Protein AF-A0A2G5L1Z6-F1 (afdb_monomer)

Foldseek 3Di:
DDDDDDDDPDDPPPPPDPPPPDDWDADPVRDTFDKDKWFQPDDDPPDWDKDFPQAPPDFWKKKKFKTAPPQFKWFFFKKKFQWADWPDQKWKKWKWKFDADPLHTAPHTPDDTDIDIFTDDGTIDIDGPNVPRDIDRGIIMIIITTDDDDDHPTIIMTTWAAQPFSTIWMDGPPDRDTDIDRTGTSMMTITTTD

Mean predicted aligned error: 10.95 Å

Radius of gyration: 20.56 Å; Cα contacts (8 Å, |Δi|>4): 429; chains: 1; bounding box: 43×48×74 Å

Structure (mmCIF, N/CA/C/O backbone):
data_AF-A0A2G5L1Z6-F1
#
_entry.id   AF-A0A2G5L1Z6-F1
#
loop_
_atom_site.group_PDB
_atom_site.id
_atom_site.type_symbol
_atom_site.label_atom_id
_atom_site.label_alt_id
_atom_site.label_comp_id
_atom_site.label_asym_id
_atom_site.label_entity_id
_atom_site.label_seq_id
_atom_site.pdbx_PDB_ins_code
_atom_site.Cartn_x
_atom_site.Cartn_y
_atom_site.Cartn_z
_atom_site.occupancy
_atom_site.B_iso_or_equiv
_atom_site.auth_seq_id
_atom_site.auth_comp_id
_atom_site.auth_asym_id
_atom_site.auth_atom_id
_atom_site.pdbx_PDB_model_num
ATOM 1 N N . MET A 1 1 ? -17.727 -32.199 -61.617 1.00 40.72 1 MET A N 1
ATOM 2 C CA . MET A 1 1 ? -17.256 -32.937 -60.427 1.00 40.72 1 MET A CA 1
ATOM 3 C C . MET A 1 1 ? -17.713 -32.144 -59.207 1.00 40.72 1 MET A C 1
ATOM 5 O O . MET A 1 1 ? -17.414 -30.963 -59.123 1.00 40.72 1 MET A O 1
ATOM 9 N N . LYS A 1 2 ? -18.596 -32.736 -58.396 1.00 38.22 2 LYS A N 1
ATOM 10 C CA . LYS A 1 2 ? -19.240 -32.148 -57.208 1.00 38.22 2 LYS A CA 1
ATOM 11 C C . LYS A 1 2 ? -18.273 -32.151 -56.022 1.00 38.22 2 LYS A C 1
ATOM 13 O O . LYS A 1 2 ? -17.631 -33.177 -55.856 1.00 38.22 2 LYS A O 1
ATOM 18 N N . THR A 1 3 ? -18.283 -31.066 -55.235 1.00 37.62 3 THR A N 1
ATOM 19 C CA . THR A 1 3 ? -18.207 -30.946 -53.747 1.00 37.62 3 THR A CA 1
ATOM 20 C C . THR A 1 3 ? -17.826 -29.487 -53.439 1.00 37.62 3 THR A C 1
ATOM 22 O O . THR A 1 3 ? -16.697 -29.093 -53.694 1.00 37.62 3 THR A O 1
ATOM 25 N N . LEU A 1 4 ? -18.761 -28.564 -53.175 1.00 35.38 4 LEU A N 1
ATOM 26 C CA . LEU A 1 4 ? -19.372 -28.265 -51.867 1.00 35.38 4 LEU A CA 1
ATOM 27 C C . LEU A 1 4 ? -18.365 -28.275 -50.706 1.00 35.38 4 LEU A C 1
ATOM 29 O O . LEU A 1 4 ? -18.127 -29.321 -50.114 1.00 35.38 4 LEU A O 1
ATOM 33 N N . PHE A 1 5 ? -17.865 -27.094 -50.338 1.00 37.72 5 PHE A N 1
ATOM 34 C CA . PHE A 1 5 ? -17.473 -26.799 -48.960 1.00 37.72 5 PHE A CA 1
ATOM 35 C C . PHE A 1 5 ? -18.308 -25.618 -48.463 1.00 37.72 5 PHE A C 1
ATOM 37 O O . PHE A 1 5 ? -18.056 -24.456 -48.768 1.00 37.72 5 PHE A O 1
ATOM 44 N N . ASN A 1 6 ? -19.366 -25.988 -47.744 1.00 35.19 6 ASN A N 1
ATOM 45 C CA . ASN A 1 6 ? -20.114 -25.147 -46.824 1.00 35.19 6 ASN A CA 1
ATOM 46 C C . ASN A 1 6 ? -19.190 -24.782 -45.657 1.00 35.19 6 ASN A C 1
ATOM 48 O O . ASN A 1 6 ? -18.664 -25.684 -45.006 1.00 35.19 6 ASN A O 1
ATOM 52 N N . LEU A 1 7 ? -19.064 -23.500 -45.331 1.00 33.91 7 LEU A N 1
ATOM 53 C CA . LEU A 1 7 ? -18.675 -23.076 -43.988 1.00 33.91 7 LEU A CA 1
ATOM 54 C C . LEU A 1 7 ? -19.768 -22.138 -43.469 1.00 33.91 7 LEU A C 1
ATOM 56 O O . LEU A 1 7 ? -20.086 -21.156 -44.143 1.00 33.91 7 LEU A O 1
ATOM 60 N N . PRO A 1 8 ? -20.406 -22.459 -42.331 1.00 35.94 8 PRO A N 1
ATOM 61 C CA . PRO A 1 8 ? -21.523 -21.681 -41.838 1.00 35.94 8 PRO A CA 1
ATOM 62 C C . PRO A 1 8 ? -21.050 -20.369 -41.212 1.00 35.94 8 PRO A C 1
ATOM 64 O O . PRO A 1 8 ? -20.074 -20.299 -40.466 1.00 35.94 8 PRO A O 1
ATOM 67 N N . LEU A 1 9 ? -21.836 -19.339 -41.506 1.00 40.84 9 LEU A N 1
ATOM 68 C CA . LEU A 1 9 ? -21.959 -18.095 -40.769 1.00 40.84 9 LEU A CA 1
ATOM 69 C C . LEU A 1 9 ? -22.296 -18.433 -39.303 1.00 40.84 9 LEU A C 1
ATOM 71 O O . LEU A 1 9 ? -23.377 -18.962 -39.061 1.00 40.84 9 LEU A O 1
ATOM 75 N N . ASN A 1 10 ? -21.357 -18.222 -38.371 1.00 39.41 10 ASN A N 1
ATOM 76 C CA . ASN A 1 10 ? -21.560 -17.890 -36.946 1.00 39.41 10 ASN A CA 1
ATOM 77 C C . ASN A 1 10 ? -20.292 -18.196 -36.130 1.00 39.41 10 ASN A C 1
ATOM 79 O O . ASN A 1 10 ? -20.093 -19.307 -35.651 1.00 39.41 10 ASN A O 1
ATOM 83 N N . ALA A 1 11 ? -19.475 -17.174 -35.892 1.00 34.97 11 ALA A N 1
ATOM 84 C CA . ALA A 1 11 ? -18.562 -17.139 -34.751 1.00 34.97 11 ALA A CA 1
ATOM 85 C C . ALA A 1 11 ? -18.709 -15.775 -34.069 1.00 34.97 11 ALA A C 1
ATOM 87 O O . ALA A 1 11 ? -17.794 -14.958 -34.019 1.00 34.97 11 ALA A O 1
ATOM 88 N N . LEU A 1 12 ? -19.928 -15.506 -33.594 1.00 33.38 12 LEU A N 1
ATOM 89 C CA . LEU A 1 12 ? -20.190 -14.443 -32.637 1.00 33.38 12 LEU A CA 1
ATOM 90 C C . LEU A 1 12 ? -19.587 -14.913 -31.304 1.00 33.38 12 LEU A C 1
ATOM 92 O O . LEU A 1 12 ? -20.239 -15.622 -30.539 1.00 33.38 12 LEU A O 1
ATOM 96 N N . LEU A 1 13 ? -18.310 -14.608 -31.061 1.00 33.41 13 LEU A N 1
ATOM 97 C CA . LEU A 1 13 ? -17.678 -14.906 -29.779 1.00 33.41 13 LEU A CA 1
ATOM 98 C C . LEU A 1 13 ? -18.234 -13.922 -28.741 1.00 33.41 13 LEU A C 1
ATOM 100 O O . LEU A 1 13 ? -17.751 -12.802 -28.569 1.00 33.41 13 LEU A O 1
ATOM 104 N N . LEU A 1 14 ? -19.316 -14.337 -28.087 1.00 32.25 14 LEU A N 1
ATOM 105 C CA . LEU A 1 14 ? -19.864 -13.689 -26.908 1.00 32.25 14 LEU A CA 1
ATOM 106 C C . LEU A 1 14 ? -18.833 -13.863 -25.784 1.00 32.25 14 LEU A C 1
ATOM 108 O O . LEU A 1 14 ? -18.767 -14.906 -25.139 1.00 32.25 14 LEU A O 1
ATOM 112 N N . CYS A 1 15 ? -17.983 -12.860 -25.578 1.00 30.55 15 CYS A N 1
ATOM 113 C CA . CYS A 1 15 ? -17.068 -12.824 -24.444 1.00 30.55 15 CYS A CA 1
ATOM 114 C C . CYS A 1 15 ? -17.898 -12.507 -23.190 1.00 30.55 15 CYS A C 1
ATOM 116 O O . CYS A 1 15 ? -18.065 -11.352 -22.797 1.00 30.55 15 CYS A O 1
ATOM 118 N N . THR A 1 16 ? -18.529 -13.533 -22.620 1.00 35.81 16 THR A N 1
ATOM 119 C CA . THR A 1 16 ? -19.228 -13.430 -21.340 1.00 35.81 16 THR A CA 1
ATOM 120 C C . THR A 1 16 ? -18.195 -13.134 -20.266 1.00 35.81 16 THR A C 1
ATOM 122 O O . THR A 1 16 ? -17.296 -13.937 -20.024 1.00 35.81 16 THR A O 1
ATOM 125 N N . ALA A 1 17 ? -18.313 -11.963 -19.642 1.00 35.47 17 ALA A N 1
ATOM 126 C CA . ALA A 1 17 ? -17.505 -11.590 -18.496 1.00 35.47 17 ALA A CA 1
ATOM 127 C C . ALA A 1 17 ? -17.637 -12.672 -17.415 1.00 35.47 17 ALA A C 1
ATOM 129 O O . ALA A 1 17 ? -18.726 -12.887 -16.882 1.00 35.47 17 ALA A O 1
ATOM 130 N N . LEU A 1 18 ? -16.531 -13.345 -17.095 1.00 32.03 18 LEU A N 1
ATOM 131 C CA . LEU A 1 18 ? -16.420 -14.155 -15.890 1.00 32.03 18 LEU A CA 1
ATOM 132 C C . LEU A 1 18 ? -16.557 -13.202 -14.700 1.00 32.03 18 LEU A C 1
ATOM 134 O O . LEU A 1 18 ? -15.621 -12.499 -14.325 1.00 32.03 18 LEU A O 1
ATOM 138 N N . THR A 1 19 ? -17.752 -13.126 -14.123 1.00 35.41 19 THR A N 1
ATOM 139 C CA . THR A 1 19 ? -17.911 -12.640 -12.757 1.00 35.41 19 THR A CA 1
ATOM 140 C C . THR A 1 19 ? -17.250 -13.659 -11.846 1.00 35.41 19 THR A C 1
ATOM 142 O O . THR A 1 19 ? -17.827 -14.707 -11.573 1.00 35.41 19 THR A O 1
ATOM 145 N N . THR A 1 20 ? -16.035 -13.358 -11.390 1.00 37.00 20 THR A N 1
ATOM 146 C CA . THR A 1 20 ? -15.405 -14.064 -10.277 1.00 37.00 20 THR A CA 1
ATOM 147 C C . THR A 1 20 ? -16.284 -13.867 -9.045 1.00 37.00 20 THR A C 1
ATOM 149 O O . THR A 1 20 ? -16.243 -12.828 -8.387 1.00 37.00 20 THR A O 1
ATOM 152 N N . THR A 1 21 ? -17.147 -14.837 -8.760 1.00 38.59 21 THR A N 1
ATOM 153 C CA . THR A 1 21 ? -17.753 -14.991 -7.441 1.00 38.59 21 THR A CA 1
ATOM 154 C C . THR A 1 21 ? -16.634 -15.369 -6.483 1.00 38.59 21 THR A C 1
ATOM 156 O O . THR A 1 21 ? -16.064 -16.451 -6.607 1.00 38.59 21 THR A O 1
ATOM 159 N N . ALA A 1 22 ? -16.291 -14.456 -5.572 1.00 45.41 22 ALA A N 1
ATOM 160 C CA . ALA A 1 22 ? -15.398 -14.747 -4.461 1.00 45.41 22 ALA A CA 1
ATOM 161 C C . ALA A 1 22 ? -15.958 -15.948 -3.685 1.00 45.41 22 ALA A C 1
ATOM 163 O O . ALA A 1 22 ? -17.129 -15.945 -3.293 1.00 45.41 22 ALA A O 1
ATOM 164 N N . ALA A 1 23 ? -15.148 -16.993 -3.539 1.00 42.12 23 ALA A N 1
ATOM 165 C CA . ALA A 1 23 ? -15.512 -18.184 -2.791 1.00 42.12 23 ALA A CA 1
ATOM 166 C C . ALA A 1 23 ? -15.571 -17.828 -1.299 1.00 42.12 23 ALA A C 1
ATOM 168 O O . ALA A 1 23 ? -14.621 -17.259 -0.766 1.00 42.12 23 ALA A O 1
ATOM 169 N N . SER A 1 24 ? -16.680 -18.135 -0.625 1.00 45.12 24 SER A N 1
ATOM 170 C CA . SER A 1 24 ? -16.791 -17.978 0.824 1.00 45.12 24 SER A CA 1
ATOM 171 C C . SER A 1 24 ? -16.246 -19.223 1.524 1.00 45.12 24 SER A C 1
ATOM 173 O O . SER A 1 24 ? -16.664 -20.344 1.239 1.00 45.12 24 SER A O 1
ATOM 175 N N . VAL A 1 25 ? -15.305 -19.025 2.448 1.00 50.09 25 VAL A N 1
ATOM 176 C CA . VAL A 1 25 ? -14.809 -20.072 3.353 1.00 50.09 25 VAL A CA 1
ATOM 177 C C . VAL A 1 25 ? -15.551 -19.910 4.687 1.00 50.09 25 VAL A C 1
ATOM 179 O O . VAL A 1 25 ? -15.647 -18.788 5.185 1.00 50.09 25 VAL A O 1
ATOM 182 N N . PRO A 1 26 ? -16.151 -20.963 5.261 1.00 39.41 26 PRO A N 1
ATOM 183 C CA . PRO A 1 26 ? -16.832 -20.860 6.549 1.00 39.41 26 PRO A CA 1
ATOM 184 C C . PRO A 1 26 ? -15.831 -20.810 7.716 1.00 39.41 26 PRO A C 1
ATOM 186 O O . PRO A 1 26 ? -14.831 -21.522 7.706 1.00 39.41 26 PRO A O 1
ATOM 189 N N . ASN A 1 27 ? -16.121 -19.993 8.733 1.00 52.22 27 ASN A N 1
ATOM 190 C CA . ASN A 1 27 ? -15.434 -20.031 10.034 1.00 52.22 27 ASN A CA 1
ATOM 191 C C . ASN A 1 27 ? -16.082 -21.089 10.961 1.00 52.22 27 ASN A C 1
ATOM 193 O O . ASN A 1 27 ? -17.213 -21.509 10.712 1.00 52.22 27 ASN A O 1
ATOM 197 N N . ASP A 1 28 ? -15.433 -21.439 12.077 1.00 49.62 28 ASP A N 1
ATOM 198 C CA . ASP A 1 28 ? -15.849 -22.405 13.118 1.00 49.62 28 ASP A CA 1
ATOM 199 C C . ASP A 1 28 ? -17.262 -22.171 13.699 1.00 49.62 28 ASP A C 1
ATOM 201 O O . ASP A 1 28 ? -17.816 -23.025 14.390 1.00 49.62 28 ASP A O 1
ATOM 205 N N . LYS A 1 29 ? -17.879 -21.018 13.410 1.00 52.47 29 LYS A N 1
ATOM 206 C CA . LYS A 1 29 ? -19.250 -20.651 13.809 1.00 52.47 29 LYS A CA 1
ATOM 207 C C . LYS A 1 29 ? -20.286 -20.730 12.677 1.00 52.47 29 LYS A C 1
ATOM 209 O O . LYS A 1 29 ? -21.427 -20.323 12.875 1.00 52.47 29 LYS A O 1
ATOM 214 N N . GLY A 1 30 ? -19.913 -21.221 11.493 1.00 50.91 30 GLY A N 1
ATOM 215 C CA . GLY A 1 30 ? -20.805 -21.348 10.332 1.00 50.91 30 GLY A CA 1
ATOM 216 C C . GLY A 1 30 ? -21.159 -20.025 9.638 1.00 50.91 30 GLY A C 1
ATOM 217 O O . GLY A 1 30 ? -22.000 -20.011 8.739 1.00 50.91 30 GLY A O 1
ATOM 218 N N . GLU A 1 31 ? -20.530 -18.913 10.026 1.00 60.38 31 GLU A N 1
ATOM 219 C CA . GLU A 1 31 ? -20.719 -17.610 9.387 1.00 60.38 31 GLU A CA 1
ATOM 220 C C . GLU A 1 31 ? -19.863 -17.535 8.114 1.00 60.38 31 GLU A C 1
ATOM 222 O O . GLU A 1 31 ? -18.674 -17.869 8.130 1.00 60.38 31 GLU A O 1
ATOM 227 N N . GLN A 1 32 ? -20.474 -17.158 6.985 1.00 60.75 32 GLN A N 1
ATOM 228 C CA . GLN A 1 32 ? -19.751 -17.066 5.718 1.00 60.75 32 GLN A CA 1
ATOM 229 C C . GLN A 1 32 ? -18.800 -15.873 5.749 1.00 60.75 32 GLN A C 1
ATOM 231 O O . GLN A 1 32 ? -19.247 -14.723 5.802 1.00 60.75 32 GLN A O 1
ATOM 236 N N . ILE A 1 33 ? -17.499 -16.146 5.648 1.00 78.06 33 ILE A N 1
ATOM 237 C CA . ILE A 1 33 ? -16.490 -15.106 5.499 1.00 78.06 33 ILE A CA 1
ATOM 238 C C . ILE A 1 33 ? -16.736 -14.406 4.159 1.00 78.06 33 ILE A C 1
ATOM 240 O O . ILE A 1 33 ? -16.646 -15.008 3.087 1.00 78.06 33 ILE A O 1
ATOM 244 N N . GLN A 1 34 ? -17.103 -13.126 4.224 1.00 88.56 34 GLN A N 1
ATOM 245 C CA . GLN A 1 34 ? -17.343 -12.310 3.039 1.00 88.56 34 GLN A CA 1
ATOM 246 C C . GLN A 1 34 ? -16.045 -11.628 2.621 1.00 88.56 34 GLN A C 1
ATOM 248 O O . GLN A 1 34 ? -15.637 -10.636 3.234 1.00 88.56 34 GLN A O 1
ATOM 253 N N . GLU A 1 35 ? -15.443 -12.099 1.534 1.00 94.62 35 GLU A N 1
ATOM 254 C CA . GLU A 1 35 ? -14.331 -11.400 0.900 1.00 94.62 35 GLU A CA 1
ATOM 255 C C . GLU A 1 35 ? -14.810 -10.059 0.314 1.00 94.62 35 GLU A C 1
ATOM 257 O O . GLU A 1 35 ? -15.814 -9.972 -0.405 1.00 94.62 35 GLU A O 1
ATOM 262 N N . LYS A 1 36 ? -14.103 -8.970 0.630 1.00 95.62 36 LYS A N 1
ATOM 263 C CA . LYS A 1 36 ? -14.370 -7.636 0.087 1.00 95.62 36 LYS A CA 1
ATOM 264 C C . LYS A 1 36 ? -13.094 -6.960 -0.369 1.00 95.62 36 LYS A C 1
ATOM 266 O O . LYS A 1 36 ? -12.083 -6.922 0.321 1.00 95.62 36 LYS A O 1
ATOM 271 N N . THR A 1 37 ? -13.201 -6.302 -1.515 1.00 96.31 37 THR A N 1
ATOM 272 C CA . THR A 1 37 ? -12.178 -5.381 -2.005 1.00 96.31 37 THR A CA 1
ATOM 273 C C . THR A 1 37 ? -12.386 -3.977 -1.435 1.00 96.31 37 THR A C 1
ATOM 275 O O . THR A 1 37 ? -13.509 -3.453 -1.430 1.00 96.31 37 THR A O 1
ATOM 278 N N . PHE A 1 38 ? -11.300 -3.326 -1.041 1.00 95.94 38 PHE A N 1
ATOM 279 C CA . PHE A 1 38 ? -11.214 -1.952 -0.557 1.00 95.94 38 PHE A CA 1
ATOM 280 C C . PHE A 1 38 ? -10.183 -1.175 -1.387 1.00 95.94 38 PHE A C 1
ATOM 282 O O . PHE A 1 38 ? -9.206 -1.748 -1.851 1.00 95.94 38 PHE A O 1
ATOM 289 N N . GLY A 1 39 ? -10.379 0.132 -1.582 1.00 92.88 39 GLY A N 1
ATOM 290 C CA . GLY A 1 39 ? -9.503 0.953 -2.432 1.00 92.88 39 GLY A CA 1
ATOM 291 C C . GLY A 1 39 ? -10.027 1.129 -3.861 1.00 92.88 39 GLY A C 1
ATOM 292 O O . GLY A 1 39 ? -11.240 1.235 -4.081 1.00 92.88 39 GLY A O 1
ATOM 293 N N . THR A 1 40 ? -9.122 1.213 -4.837 1.00 90.00 40 THR A N 1
ATOM 294 C CA . THR A 1 40 ? -9.462 1.526 -6.232 1.00 90.00 40 THR A CA 1
ATOM 295 C C . THR A 1 40 ? -9.821 0.253 -7.001 1.00 90.00 40 THR A C 1
ATOM 297 O O . THR A 1 40 ? -8.956 -0.421 -7.531 1.00 90.00 40 THR A O 1
ATOM 300 N N . LYS A 1 41 ? -11.124 -0.050 -7.098 1.00 83.44 41 LYS A N 1
ATOM 301 C CA . LYS A 1 41 ? -11.637 -1.304 -7.701 1.00 83.44 41 LYS A CA 1
ATOM 302 C C . LYS A 1 41 ? -11.706 -1.342 -9.225 1.00 83.44 41 LYS A C 1
ATOM 304 O O . LYS A 1 41 ? -11.865 -2.398 -9.821 1.00 83.44 41 LYS A O 1
ATOM 309 N N . ARG A 1 42 ? -11.763 -0.171 -9.857 1.00 70.94 42 ARG A N 1
ATOM 310 C CA . ARG A 1 42 ? -11.952 -0.046 -11.308 1.00 70.94 42 ARG A CA 1
ATOM 311 C C . ARG A 1 42 ? -10.645 0.435 -11.906 1.00 70.94 42 ARG A C 1
ATOM 313 O O . ARG A 1 42 ? -10.100 1.386 -11.360 1.00 70.94 42 ARG A O 1
ATOM 320 N N . HIS A 1 43 ? -10.241 -0.104 -13.041 1.00 69.00 43 HIS A N 1
ATOM 321 C CA . HIS A 1 43 ? -9.273 0.514 -13.947 1.00 69.00 43 HIS A CA 1
ATOM 322 C C . HIS A 1 43 ? -10.047 1.056 -15.163 1.00 69.00 43 HIS A C 1
ATOM 324 O O . HIS A 1 43 ? -11.165 0.598 -15.438 1.00 69.00 43 HIS A O 1
ATOM 330 N N . GLY A 1 44 ? -9.570 2.130 -15.790 1.00 61.81 44 GLY A N 1
ATOM 331 C CA . GLY A 1 44 ? -10.218 2.661 -16.997 1.00 61.81 44 GLY A CA 1
ATOM 332 C C . GLY A 1 44 ? -9.906 1.758 -18.190 1.00 61.81 44 GLY A C 1
ATOM 333 O O . GLY A 1 44 ? -8.806 1.250 -18.260 1.00 61.81 44 GLY A O 1
ATOM 334 N N . LYS A 1 45 ? -10.842 1.532 -19.125 1.00 58.75 45 LYS A N 1
ATOM 335 C CA . LYS A 1 45 ? -10.556 0.778 -20.372 1.00 58.75 45 LYS A CA 1
ATOM 336 C C . LYS A 1 45 ? -10.131 1.661 -21.555 1.00 58.75 45 LYS A C 1
ATOM 338 O O . LYS A 1 45 ? -9.830 1.144 -22.619 1.00 58.75 45 LYS A O 1
ATOM 343 N N . LEU A 1 46 ? -10.236 2.983 -21.407 1.00 55.06 46 LEU A N 1
ATOM 344 C CA . LEU A 1 46 ? -10.152 3.940 -22.522 1.00 55.06 46 LEU A CA 1
ATOM 345 C C . LEU A 1 46 ? -9.093 5.026 -22.315 1.00 55.06 46 LEU A C 1
ATOM 347 O O . LEU A 1 46 ? -8.617 5.592 -23.290 1.00 55.06 46 LEU A O 1
ATOM 351 N N . ILE A 1 47 ? -8.753 5.350 -21.065 1.00 60.53 47 ILE A N 1
ATOM 352 C CA . ILE A 1 47 ? -7.750 6.364 -20.740 1.00 60.53 47 ILE A CA 1
ATOM 353 C C . ILE A 1 47 ? -6.931 5.829 -19.572 1.00 60.53 47 ILE A C 1
ATOM 355 O O . ILE A 1 47 ? -7.465 5.666 -18.472 1.00 60.53 47 ILE A O 1
ATOM 359 N N . HIS A 1 48 ? -5.656 5.568 -19.837 1.00 64.12 48 HIS A N 1
ATOM 360 C CA . HIS A 1 48 ? -4.685 5.119 -18.850 1.00 64.12 48 HIS A CA 1
ATOM 361 C C . HIS A 1 48 ? -3.714 6.262 -18.573 1.00 64.12 48 HIS A C 1
ATOM 363 O O . HIS A 1 48 ? -3.213 6.903 -19.496 1.00 64.12 48 HIS A O 1
ATOM 369 N N . PHE A 1 49 ? -3.475 6.532 -17.294 1.00 70.00 49 PHE A N 1
ATOM 370 C CA . PHE A 1 49 ? -2.391 7.399 -16.857 1.00 70.00 49 PHE A CA 1
ATOM 371 C C . PHE A 1 49 ? -1.428 6.523 -16.084 1.00 70.00 49 PHE A C 1
ATOM 373 O O . PHE A 1 49 ? -1.855 5.805 -15.182 1.00 70.00 49 PHE A O 1
ATOM 380 N N . ALA A 1 50 ? -0.156 6.581 -16.444 1.00 69.00 50 ALA A N 1
ATOM 381 C CA . ALA A 1 50 ? 0.887 5.873 -15.735 1.00 69.00 50 ALA A CA 1
ATOM 382 C C . ALA A 1 50 ? 1.646 6.849 -14.841 1.00 69.00 50 ALA A C 1
ATOM 384 O O . ALA A 1 50 ? 1.864 8.007 -15.208 1.00 69.00 50 ALA A O 1
ATOM 385 N N . ASP A 1 51 ? 2.052 6.363 -13.679 1.00 72.50 51 ASP A N 1
ATOM 386 C CA . ASP A 1 51 ? 3.156 6.944 -12.936 1.00 72.50 51 ASP A CA 1
ATOM 387 C C . ASP A 1 51 ? 4.295 5.922 -12.895 1.00 72.50 51 ASP A C 1
ATOM 389 O O . ASP A 1 51 ? 4.065 4.716 -12.812 1.00 72.50 51 ASP A O 1
ATOM 393 N N . GLY A 1 52 ? 5.518 6.421 -13.005 1.00 60.16 52 GLY A N 1
ATOM 394 C CA . GLY A 1 52 ? 6.748 5.645 -13.017 1.00 60.16 52 GLY A CA 1
ATOM 395 C C . GLY A 1 52 ? 7.665 6.094 -11.893 1.00 60.16 52 GLY A C 1
ATOM 396 O O . GLY A 1 52 ? 8.857 6.241 -12.113 1.00 60.16 52 GLY A O 1
ATOM 397 N N . MET A 1 53 ? 7.144 6.398 -10.698 1.00 64.00 53 MET A N 1
ATOM 398 C CA . MET A 1 53 ? 8.014 6.795 -9.578 1.00 64.00 53 MET A CA 1
ATOM 399 C C . MET A 1 53 ? 9.009 5.691 -9.174 1.00 64.00 53 MET A C 1
ATOM 401 O O . MET A 1 53 ? 10.016 5.989 -8.540 1.00 64.00 53 MET A O 1
ATOM 405 N N . PHE A 1 54 ? 8.767 4.431 -9.554 1.00 63.75 54 PHE A N 1
ATOM 406 C CA . PHE A 1 54 ? 9.748 3.353 -9.425 1.00 63.75 54 PHE A CA 1
ATOM 407 C C . PHE A 1 54 ? 10.705 3.367 -10.626 1.00 63.75 54 PHE A C 1
ATOM 409 O O . PHE A 1 54 ? 10.530 2.620 -11.590 1.00 63.75 54 PHE A O 1
ATOM 416 N N . ARG A 1 55 ? 11.696 4.263 -10.579 1.00 61.97 55 ARG A N 1
ATOM 417 C CA . ARG A 1 55 ? 12.747 4.414 -11.599 1.00 61.97 55 ARG A CA 1
ATOM 418 C C . ARG A 1 55 ? 14.136 4.350 -10.991 1.00 61.97 55 ARG A C 1
ATOM 420 O O . ARG A 1 55 ? 14.368 4.823 -9.875 1.00 61.97 55 ARG A O 1
ATOM 427 N N . ASP A 1 56 ? 15.074 3.848 -11.783 1.00 54.00 56 ASP A N 1
ATOM 428 C CA . ASP A 1 56 ? 16.491 3.894 -11.460 1.00 54.00 56 ASP A CA 1
ATOM 429 C C . ASP A 1 56 ? 16.988 5.334 -11.266 1.00 54.00 56 ASP A C 1
ATOM 431 O O . ASP A 1 56 ? 16.591 6.232 -12.001 1.00 54.00 56 ASP A O 1
ATOM 435 N N . ASN A 1 57 ? 17.890 5.508 -10.288 1.00 52.50 57 ASN A N 1
ATOM 436 C CA . ASN A 1 57 ? 18.607 6.733 -9.870 1.00 52.50 57 ASN A CA 1
ATOM 437 C C . ASN A 1 57 ? 17.944 7.742 -8.901 1.00 52.50 57 ASN A C 1
ATOM 439 O O . ASN A 1 57 ? 18.603 8.717 -8.542 1.00 52.50 57 ASN A O 1
ATOM 443 N N . THR A 1 58 ? 16.733 7.498 -8.390 1.00 56.44 58 THR A N 1
ATOM 444 C CA . THR A 1 58 ? 16.092 8.391 -7.396 1.00 56.44 58 THR A CA 1
ATOM 445 C C . THR A 1 58 ? 16.046 7.810 -5.977 1.00 56.44 58 THR A C 1
ATOM 447 O O . THR A 1 58 ? 16.317 6.618 -5.758 1.00 56.44 58 THR A O 1
ATOM 450 N N . ASP A 1 59 ? 15.750 8.690 -5.007 1.00 62.34 59 ASP A N 1
ATOM 451 C CA . ASP A 1 59 ? 15.345 8.340 -3.643 1.00 62.34 59 ASP A CA 1
ATOM 452 C C . ASP A 1 59 ? 14.268 7.253 -3.695 1.00 62.34 59 ASP A C 1
ATOM 454 O O . ASP A 1 59 ? 13.310 7.371 -4.457 1.00 62.34 59 ASP A O 1
ATOM 458 N N . ARG A 1 60 ? 14.395 6.203 -2.875 1.00 80.06 60 ARG A N 1
ATOM 459 C CA . ARG A 1 60 ? 13.350 5.174 -2.747 1.00 80.06 60 ARG A CA 1
ATOM 460 C C . ARG A 1 60 ? 12.034 5.861 -2.384 1.00 80.06 60 ARG A C 1
ATOM 462 O O . ARG A 1 60 ? 11.969 6.582 -1.386 1.00 80.06 60 ARG A O 1
ATOM 469 N N . ILE A 1 61 ? 11.008 5.665 -3.203 1.00 87.94 61 ILE A N 1
ATOM 470 C CA . ILE A 1 61 ? 9.682 6.239 -2.984 1.00 87.94 61 ILE A CA 1
ATOM 471 C C . ILE A 1 61 ? 8.774 5.139 -2.467 1.00 87.94 61 ILE A C 1
ATOM 473 O O . ILE A 1 61 ? 8.679 4.065 -3.052 1.00 87.94 61 ILE A O 1
ATOM 477 N N . GLU A 1 62 ? 8.084 5.434 -1.378 1.00 93.00 62 GLU A N 1
ATOM 478 C CA . GLU A 1 62 ? 6.994 4.617 -0.881 1.00 93.00 62 GLU A CA 1
ATOM 479 C C . GLU A 1 62 ? 5.681 5.268 -1.317 1.00 93.00 62 GLU A C 1
ATOM 481 O O . GLU A 1 62 ? 5.410 6.427 -0.984 1.00 93.00 62 GLU A O 1
ATOM 486 N N . ILE A 1 63 ? 4.869 4.532 -2.075 1.00 94.56 63 ILE A N 1
ATOM 487 C CA . ILE A 1 63 ? 3.521 4.951 -2.468 1.00 94.56 63 ILE A CA 1
ATOM 488 C C . ILE A 1 63 ? 2.503 4.272 -1.570 1.00 94.56 63 ILE A C 1
ATOM 490 O O . ILE A 1 63 ? 2.663 3.117 -1.200 1.00 94.56 63 ILE A O 1
ATOM 494 N N . GLY A 1 64 ? 1.420 4.958 -1.235 1.00 95.81 64 GLY A N 1
ATOM 495 C CA . GLY A 1 64 ? 0.412 4.408 -0.3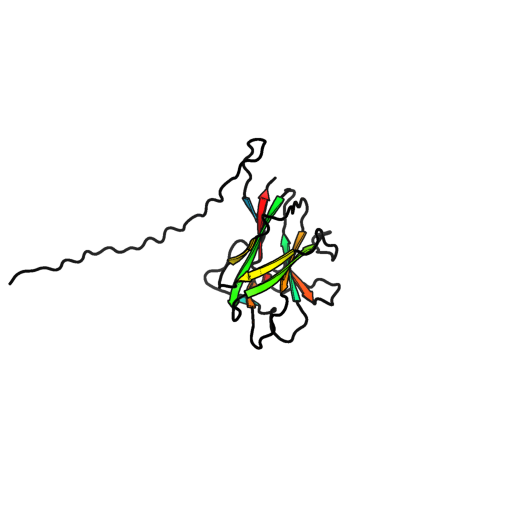51 1.00 95.81 64 GLY A CA 1
ATOM 496 C C . GLY A 1 64 ? -0.987 4.919 -0.623 1.00 95.81 64 GLY A C 1
ATOM 497 O O . GLY A 1 64 ? -1.212 5.978 -1.221 1.00 95.81 64 GLY A O 1
ATOM 498 N N . GLN A 1 65 ? -1.958 4.144 -0.154 1.00 96.38 65 GLN A N 1
ATOM 499 C CA . GLN A 1 65 ? -3.360 4.509 -0.215 1.00 96.38 65 GLN A CA 1
ATOM 500 C C . GLN A 1 65 ? -4.070 4.216 1.100 1.00 96.38 65 GLN A C 1
ATOM 502 O O . GLN A 1 65 ? -3.959 3.132 1.668 1.00 96.38 65 GLN A O 1
ATOM 507 N N . VAL A 1 66 ? -4.858 5.188 1.557 1.00 97.38 66 VAL A N 1
ATOM 508 C CA . VAL A 1 66 ? -5.726 5.036 2.718 1.00 97.38 66 VAL A CA 1
ATOM 509 C C . VAL A 1 66 ? -6.900 4.135 2.350 1.00 97.38 66 VAL A C 1
ATOM 511 O O . VAL A 1 66 ? -7.715 4.456 1.477 1.00 97.38 66 VAL A O 1
ATOM 514 N N . ILE A 1 67 ? -7.004 3.022 3.063 1.00 97.19 67 ILE A N 1
ATOM 515 C CA . ILE A 1 67 ? -8.083 2.050 2.995 1.00 97.19 67 ILE A CA 1
ATOM 516 C C . ILE A 1 67 ? -9.113 2.395 4.067 1.00 97.19 67 ILE A C 1
ATOM 518 O O . ILE A 1 67 ? -8.823 2.469 5.259 1.00 97.19 67 ILE A O 1
ATOM 522 N N . LYS A 1 68 ? -10.341 2.649 3.610 1.00 95.75 68 LYS A N 1
ATOM 523 C CA . LYS A 1 68 ? -11.478 3.017 4.457 1.00 95.75 68 LYS A CA 1
ATOM 524 C C . LYS A 1 68 ? -12.307 1.783 4.794 1.00 95.75 68 LYS A C 1
ATOM 526 O O . LYS A 1 68 ? -13.043 1.299 3.930 1.00 95.75 68 LYS A O 1
ATOM 531 N N . LEU A 1 69 ? -12.237 1.309 6.037 1.00 94.88 69 LEU A N 1
ATOM 532 C CA . LEU A 1 69 ? -12.939 0.091 6.463 1.00 94.88 69 LEU A CA 1
ATOM 533 C C . LEU A 1 69 ? -14.413 0.339 6.795 1.00 94.88 69 LEU A C 1
ATOM 535 O O . LEU A 1 69 ? -15.250 -0.556 6.644 1.00 94.88 69 LEU A O 1
ATOM 539 N N . LYS A 1 70 ? -14.764 1.582 7.154 1.00 91.56 70 LYS A N 1
ATOM 540 C CA . LYS A 1 70 ? -16.127 1.976 7.557 1.00 91.56 70 LYS A CA 1
ATOM 541 C C . LYS A 1 70 ? -16.646 1.109 8.717 1.00 91.56 70 LYS A C 1
ATOM 543 O O . LYS A 1 70 ? -17.734 0.547 8.612 1.00 91.56 70 LYS A O 1
ATOM 548 N N . LYS A 1 71 ? -15.862 1.031 9.802 1.00 90.81 71 LYS A N 1
ATOM 549 C CA . LYS A 1 71 ? -16.167 0.281 11.039 1.00 90.81 71 LYS A CA 1
ATOM 550 C C . LYS A 1 71 ? -16.288 -1.241 10.858 1.00 90.81 71 LYS A C 1
ATOM 552 O O . LYS A 1 71 ? -17.081 -1.870 11.547 1.00 90.81 71 LYS A O 1
ATOM 557 N N . LYS A 1 72 ? -15.555 -1.817 9.904 1.00 94.50 72 LYS A N 1
ATOM 558 C CA . LYS A 1 72 ? -15.436 -3.274 9.761 1.00 94.50 72 LYS A CA 1
ATOM 559 C C . LYS A 1 72 ? -14.102 -3.728 10.323 1.00 94.50 72 LYS A C 1
ATOM 561 O O . LYS A 1 72 ? -13.107 -3.048 10.082 1.00 94.50 72 LYS A O 1
ATOM 566 N N . THR A 1 73 ? -14.106 -4.887 10.962 1.00 96.81 73 THR A N 1
ATOM 567 C CA . THR A 1 73 ? -12.894 -5.659 11.217 1.00 96.81 73 THR A CA 1
ATOM 568 C C . THR A 1 73 ? -12.637 -6.541 10.007 1.00 96.81 73 THR A C 1
ATOM 570 O O . THR A 1 73 ? -13.566 -7.138 9.458 1.00 96.81 73 THR A O 1
ATOM 573 N N . VAL A 1 74 ? -11.397 -6.562 9.531 1.00 97.25 74 VAL A N 1
ATOM 574 C CA . VAL A 1 74 ? -11.022 -7.344 8.356 1.00 97.25 74 VAL A CA 1
ATOM 575 C C . VAL A 1 74 ? -9.718 -8.084 8.586 1.00 97.25 74 VAL A C 1
ATOM 577 O O . VAL A 1 74 ? -8.811 -7.543 9.208 1.00 97.25 74 VAL A O 1
ATOM 580 N N . GLN A 1 75 ? -9.604 -9.281 8.025 1.00 97.50 75 GLN A N 1
ATOM 581 C CA . GLN A 1 75 ? -8.335 -9.980 7.869 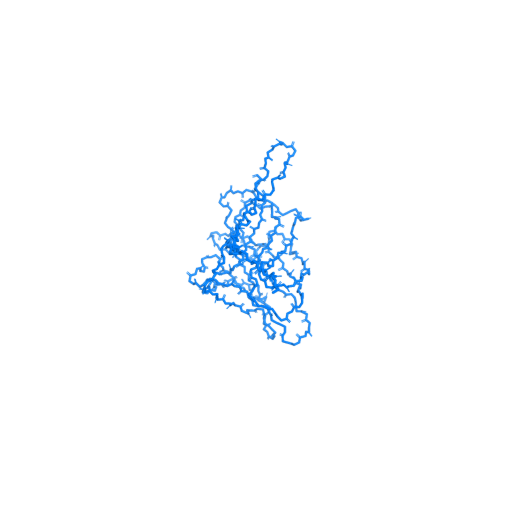1.00 97.50 75 GLN A CA 1
ATOM 582 C C . GLN A 1 75 ? -7.837 -9.765 6.442 1.00 97.50 75 GLN A C 1
ATOM 584 O O . GLN A 1 75 ? -8.478 -10.199 5.477 1.00 97.50 75 GLN A O 1
ATOM 589 N N . VAL A 1 76 ? -6.721 -9.056 6.297 1.00 97.88 76 VAL A N 1
ATOM 590 C CA . VAL A 1 76 ? -6.126 -8.756 4.991 1.00 97.88 76 VAL A CA 1
ATOM 591 C C . VAL A 1 76 ? -5.675 -10.053 4.324 1.00 97.88 76 VAL A C 1
ATOM 593 O O . VAL A 1 76 ? -4.999 -10.859 4.946 1.00 97.88 76 VAL A O 1
ATOM 596 N N . GLN A 1 77 ? -6.063 -10.246 3.063 1.00 98.12 77 GLN A N 1
ATOM 597 C CA . GLN A 1 77 ? -5.692 -11.423 2.273 1.00 98.12 77 GLN A CA 1
ATOM 598 C C . GLN A 1 77 ? -4.699 -11.060 1.177 1.00 98.12 77 GLN A C 1
ATOM 600 O O . GLN A 1 77 ? -3.707 -11.746 0.998 1.00 98.12 77 GLN A O 1
ATOM 605 N N . THR A 1 78 ? -4.938 -9.973 0.436 1.00 98.25 78 THR A N 1
ATOM 606 C CA . THR A 1 78 ? -4.016 -9.545 -0.627 1.00 98.25 78 THR A CA 1
ATOM 607 C C . THR A 1 78 ? -3.935 -8.031 -0.744 1.00 98.25 78 THR A C 1
ATOM 609 O O . THR A 1 78 ? -4.912 -7.313 -0.499 1.00 98.25 78 THR A O 1
ATOM 612 N N . VAL A 1 79 ? -2.778 -7.545 -1.189 1.00 98.38 79 VAL A N 1
ATOM 613 C CA . VAL A 1 79 ? -2.593 -6.177 -1.690 1.00 98.38 79 VAL A CA 1
ATOM 614 C C . VAL A 1 79 ? -2.400 -6.259 -3.196 1.00 98.38 79 VAL A C 1
ATOM 616 O O . VAL A 1 79 ? -1.638 -7.091 -3.678 1.00 98.38 79 VAL A O 1
ATOM 619 N N . LYS A 1 80 ? -3.100 -5.414 -3.955 1.00 97.69 80 LYS A N 1
ATOM 620 C CA . LYS A 1 80 ? -2.999 -5.405 -5.416 1.00 97.69 80 LYS A CA 1
ATOM 621 C C . LYS A 1 80 ? -2.698 -4.025 -5.959 1.00 97.69 80 LYS A C 1
ATOM 623 O O . LYS A 1 80 ? -3.388 -3.071 -5.598 1.00 97.69 80 LYS A O 1
ATOM 628 N N 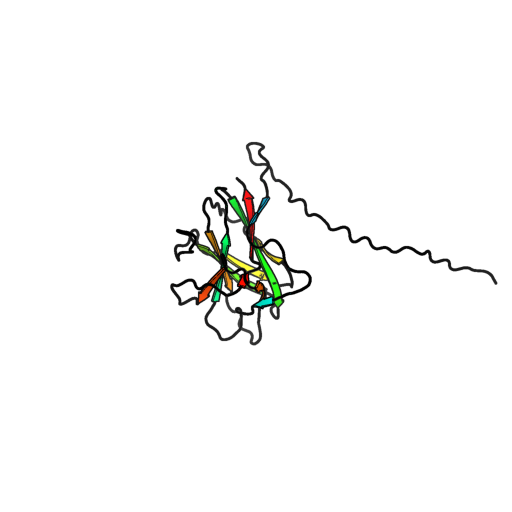. LEU A 1 81 ? -1.733 -3.947 -6.867 1.00 95.31 81 LEU A N 1
ATOM 629 C CA . LEU A 1 81 ? -1.381 -2.756 -7.637 1.00 95.31 81 LEU A CA 1
ATOM 630 C C . LEU A 1 81 ? -1.640 -3.046 -9.115 1.00 95.31 81 LEU A C 1
ATOM 632 O O . LEU A 1 81 ? -1.344 -4.137 -9.589 1.00 95.31 81 LEU A O 1
ATOM 636 N N . TYR A 1 82 ? -2.214 -2.096 -9.844 1.00 93.75 82 TYR A N 1
ATOM 637 C CA . TYR A 1 82 ? -2.359 -2.243 -11.288 1.00 93.75 82 TYR A CA 1
ATOM 638 C C . TYR A 1 82 ? -1.074 -1.791 -11.986 1.00 93.75 82 TYR A C 1
ATOM 640 O O . TYR A 1 82 ? -0.803 -0.592 -12.066 1.00 93.75 82 TYR A O 1
ATOM 648 N N . VAL A 1 83 ? -0.291 -2.747 -12.470 1.00 91.06 83 VAL A N 1
ATOM 649 C CA . VAL A 1 83 ? 0.901 -2.538 -13.292 1.00 91.06 83 VAL A CA 1
ATOM 650 C C . VAL A 1 83 ? 0.459 -2.180 -14.703 1.00 91.06 83 VAL A C 1
ATOM 652 O O . VAL A 1 83 ? -0.402 -2.842 -15.279 1.00 91.06 83 VAL A O 1
ATOM 655 N N . PHE A 1 84 ? 1.009 -1.089 -15.224 1.00 85.94 84 PHE A N 1
ATOM 656 C CA . PHE A 1 84 ? 0.720 -0.591 -16.564 1.00 85.94 84 PHE A CA 1
ATOM 657 C C . PHE A 1 84 ? 1.762 -1.061 -17.575 1.00 85.94 84 PHE A C 1
ATOM 659 O O . PHE A 1 84 ? 1.408 -1.433 -18.682 1.00 85.94 84 PHE A O 1
ATOM 666 N N . ASP A 1 85 ? 3.034 -1.015 -17.192 1.00 81.19 85 ASP A N 1
ATOM 667 C CA . ASP A 1 85 ? 4.146 -1.441 -18.034 1.00 81.19 85 ASP A CA 1
ATOM 668 C C . ASP A 1 85 ? 5.331 -1.807 -17.139 1.00 81.19 85 ASP A C 1
ATOM 670 O O . ASP A 1 85 ? 5.469 -1.282 -16.023 1.00 81.19 85 ASP A O 1
ATOM 674 N N . THR A 1 86 ? 6.174 -2.715 -17.608 1.00 79.25 86 THR A N 1
ATOM 675 C CA . THR A 1 86 ? 7.310 -3.215 -16.848 1.00 79.25 86 THR A CA 1
ATOM 676 C C . THR A 1 86 ? 8.482 -3.578 -17.749 1.00 79.25 86 THR A C 1
ATOM 678 O O . THR A 1 86 ? 8.314 -4.185 -18.802 1.00 79.25 86 THR A O 1
ATOM 681 N N . ALA A 1 87 ? 9.686 -3.222 -17.303 1.00 78.12 87 ALA A N 1
ATOM 682 C CA . ALA A 1 87 ? 10.946 -3.687 -17.878 1.00 78.12 87 ALA A CA 1
ATOM 683 C C . ALA A 1 87 ? 11.677 -4.669 -16.940 1.00 78.12 87 ALA A C 1
ATOM 685 O O . ALA A 1 87 ? 12.882 -4.863 -17.078 1.00 78.12 87 ALA A O 1
ATOM 686 N N . VAL A 1 88 ? 10.970 -5.236 -15.952 1.00 80.44 88 VAL A N 1
ATOM 687 C CA . VAL A 1 88 ? 11.543 -6.092 -14.904 1.00 80.44 88 VAL A CA 1
ATOM 688 C C . VAL A 1 88 ? 10.794 -7.410 -14.799 1.00 80.44 88 VAL A C 1
ATOM 690 O O . VAL A 1 88 ? 9.568 -7.429 -14.818 1.00 80.44 88 VAL A O 1
ATOM 693 N N . ASP A 1 89 ? 11.525 -8.508 -14.617 1.00 85.00 89 ASP A N 1
ATOM 694 C CA . ASP A 1 89 ? 10.908 -9.833 -14.471 1.00 85.00 89 ASP A CA 1
ATOM 695 C C . ASP A 1 89 ? 10.299 -10.024 -13.071 1.00 85.00 89 ASP A C 1
ATOM 697 O O . ASP A 1 89 ? 9.268 -10.673 -12.896 1.00 85.00 89 ASP A O 1
ATOM 701 N N . SER A 1 90 ? 10.942 -9.464 -12.043 1.00 87.88 90 SER A N 1
ATOM 702 C CA . SER A 1 90 ? 10.524 -9.596 -10.645 1.00 87.88 90 SER A CA 1
ATOM 703 C C . SER A 1 90 ? 11.041 -8.450 -9.786 1.00 87.88 90 SER A C 1
ATOM 705 O O . SER A 1 90 ? 12.107 -7.910 -10.073 1.00 87.88 90 SER A O 1
ATOM 707 N N . LEU A 1 91 ? 10.336 -8.133 -8.698 1.00 87.50 91 LEU A N 1
ATOM 708 C CA . LEU A 1 91 ? 10.769 -7.144 -7.708 1.00 87.50 91 LEU A CA 1
ATOM 709 C C . LEU A 1 91 ? 10.525 -7.620 -6.278 1.00 87.50 91 LEU A C 1
ATOM 711 O O . LEU A 1 91 ? 9.550 -8.321 -5.998 1.00 87.50 91 LEU A O 1
ATOM 715 N N . ASP A 1 92 ? 11.378 -7.146 -5.374 1.00 90.56 92 ASP A N 1
ATOM 716 C CA . ASP A 1 92 ? 11.189 -7.266 -3.934 1.00 90.56 92 ASP A CA 1
ATOM 717 C C . ASP A 1 92 ? 10.339 -6.098 -3.431 1.00 90.56 92 ASP A C 1
ATOM 719 O O . ASP A 1 92 ? 10.743 -4.935 -3.498 1.00 90.56 92 ASP A O 1
ATOM 723 N N . PHE A 1 93 ? 9.146 -6.398 -2.923 1.00 92.75 93 PHE A N 1
ATOM 724 C CA . PHE A 1 93 ? 8.226 -5.421 -2.353 1.00 92.75 93 PHE A CA 1
ATOM 725 C C . PHE A 1 93 ? 8.307 -5.416 -0.835 1.00 92.75 93 PHE A C 1
ATOM 727 O O . PHE A 1 93 ? 8.085 -6.439 -0.188 1.00 92.75 93 PHE A O 1
ATOM 734 N N . LYS A 1 94 ? 8.499 -4.223 -0.271 1.00 95.19 94 LYS A N 1
ATOM 735 C CA . LYS A 1 94 ? 8.182 -3.904 1.117 1.00 95.19 94 LYS A CA 1
ATOM 736 C C . LYS A 1 94 ? 6.743 -3.420 1.203 1.00 95.19 94 LYS A C 1
ATOM 738 O O . LYS A 1 94 ? 6.381 -2.408 0.597 1.00 95.19 94 LYS A O 1
ATOM 743 N N . ILE A 1 95 ? 5.943 -4.109 2.001 1.00 97.56 95 ILE A N 1
ATOM 744 C CA . ILE A 1 95 ? 4.535 -3.811 2.227 1.00 97.56 95 ILE A CA 1
ATOM 745 C C . ILE A 1 95 ? 4.387 -3.325 3.663 1.00 97.56 95 ILE A C 1
ATOM 747 O O . ILE A 1 95 ? 4.588 -4.079 4.616 1.00 97.56 95 ILE A O 1
ATOM 751 N N . SER A 1 96 ? 4.024 -2.057 3.818 1.00 97.75 96 SER A N 1
ATOM 752 C CA . SER A 1 96 ? 3.887 -1.406 5.120 1.00 97.75 96 SER A CA 1
ATOM 753 C C . SER A 1 96 ? 2.429 -1.042 5.394 1.00 97.75 96 SER A C 1
ATOM 755 O O . SER A 1 96 ? 1.705 -0.598 4.499 1.00 97.75 96 SER A O 1
ATOM 757 N N . PHE A 1 97 ? 2.009 -1.148 6.655 1.00 98.38 97 PHE A N 1
ATOM 758 C CA . PHE A 1 97 ? 0.685 -0.723 7.114 1.00 98.38 97 PHE A CA 1
ATOM 759 C C . PHE A 1 97 ? 0.836 0.344 8.192 1.00 98.38 97 PHE A C 1
ATOM 761 O O . PHE A 1 97 ? 1.458 0.094 9.222 1.00 98.38 97 PHE A O 1
ATOM 768 N N . TYR A 1 98 ? 0.258 1.524 7.975 1.00 98.12 98 TYR A N 1
ATOM 769 C CA . TYR A 1 98 ? 0.382 2.664 8.884 1.00 98.12 98 TYR A CA 1
ATOM 770 C C . TYR A 1 98 ? -0.959 3.102 9.456 1.00 98.12 98 TYR A C 1
ATOM 772 O O . TYR A 1 98 ? -2.002 3.034 8.792 1.00 98.12 98 TYR A O 1
ATOM 780 N N . GLN A 1 99 ? -0.916 3.613 10.684 1.00 98.06 99 GLN A N 1
ATOM 781 C CA . GLN A 1 99 ? -2.073 4.207 11.337 1.00 98.06 99 GLN A CA 1
ATOM 782 C C . GLN A 1 99 ? -2.577 5.434 10.570 1.00 98.06 99 GLN A C 1
ATOM 784 O O . GLN A 1 99 ? -1.808 6.203 9.992 1.00 98.06 99 GLN A O 1
ATOM 789 N N . VAL A 1 100 ? -3.893 5.643 10.609 1.00 97.69 100 VAL A N 1
ATOM 790 C CA . VAL A 1 100 ? -4.543 6.841 10.073 1.00 97.69 100 VAL A CA 1
ATOM 791 C C . VAL A 1 100 ? -5.278 7.556 11.199 1.00 97.69 100 VAL A C 1
ATOM 793 O O . VAL A 1 100 ? -6.208 7.015 11.792 1.00 97.69 100 VAL A O 1
ATOM 796 N N . ILE A 1 101 ? -4.894 8.804 11.460 1.00 95.69 101 ILE A N 1
ATOM 797 C CA . ILE A 1 101 ? -5.492 9.665 12.485 1.00 95.69 101 ILE A CA 1
ATOM 798 C C . ILE A 1 101 ? -6.093 10.885 11.790 1.00 95.69 101 ILE A C 1
ATOM 800 O O . ILE A 1 101 ? -5.451 11.519 10.956 1.00 95.69 101 ILE A O 1
ATOM 804 N N . ASN A 1 102 ? -7.356 11.206 12.088 1.00 92.25 102 ASN A N 1
ATOM 805 C CA . ASN A 1 102 ? -8.079 12.333 11.476 1.00 92.25 102 ASN A CA 1
ATOM 806 C C . ASN A 1 102 ? -8.036 12.331 9.933 1.00 92.25 102 ASN A C 1
ATOM 808 O O . ASN A 1 102 ? -7.975 13.372 9.282 1.00 92.25 102 ASN A O 1
ATOM 812 N N . GLY A 1 103 ? -8.047 11.134 9.337 1.00 90.00 103 GLY A N 1
ATOM 813 C CA . GLY A 1 103 ? -7.995 10.949 7.887 1.00 90.00 103 GLY A CA 1
ATOM 814 C C . GLY A 1 103 ? -6.619 11.160 7.251 1.00 90.00 103 GLY A C 1
ATOM 815 O O . GLY A 1 103 ? -6.545 11.160 6.025 1.00 90.00 103 GLY A O 1
ATOM 816 N N . GLN A 1 104 ? -5.554 11.313 8.041 1.00 93.75 104 GLN A N 1
ATOM 817 C CA . GLN A 1 104 ? -4.178 11.438 7.560 1.00 93.75 104 GLN A CA 1
ATOM 818 C C . GLN A 1 104 ? -3.310 10.276 8.065 1.00 93.75 104 GLN A C 1
ATOM 820 O O . GLN A 1 104 ? -3.463 9.876 9.221 1.00 93.75 104 GLN A O 1
ATOM 825 N N . PRO A 1 105 ? -2.425 9.713 7.225 1.00 96.56 105 PRO A N 1
ATOM 826 C CA . PRO A 1 105 ? -1.494 8.681 7.660 1.00 96.56 105 PRO A CA 1
ATOM 827 C C . PRO A 1 105 ? -0.442 9.252 8.613 1.00 96.56 105 PRO A C 1
ATOM 829 O O . PRO A 1 105 ? 0.032 10.375 8.429 1.00 96.56 105 PRO A O 1
ATOM 832 N N . THR A 1 106 ? -0.061 8.462 9.610 1.00 96.88 106 THR A N 1
ATOM 833 C CA . THR A 1 106 ? 1.113 8.714 10.453 1.00 96.88 106 THR A CA 1
ATOM 834 C C . THR A 1 106 ? 2.293 7.863 9.968 1.00 96.88 106 THR A C 1
ATOM 836 O O . THR A 1 106 ? 2.190 7.148 8.969 1.00 96.88 106 THR A O 1
ATOM 839 N N . LEU A 1 107 ? 3.432 7.943 10.658 1.00 95.62 107 LEU A N 1
ATOM 840 C CA . LEU A 1 107 ? 4.555 7.015 10.469 1.00 95.62 107 LEU A CA 1
ATOM 841 C C . LEU A 1 107 ? 4.501 5.818 11.429 1.00 95.62 107 LEU A C 1
ATOM 843 O O . LEU A 1 107 ? 5.374 4.958 11.392 1.00 95.62 107 LEU A O 1
ATOM 847 N N . THR A 1 108 ? 3.481 5.744 12.287 1.00 96.88 108 THR A N 1
ATOM 848 C CA . THR A 1 108 ? 3.308 4.632 13.222 1.00 96.88 108 THR A CA 1
ATOM 849 C C . THR A 1 108 ? 2.833 3.404 12.461 1.00 96.88 108 THR A C 1
ATOM 851 O O . THR A 1 108 ? 1.705 3.373 11.958 1.00 96.88 108 THR A O 1
ATOM 854 N N . GLN A 1 109 ? 3.698 2.399 12.379 1.00 96.31 109 GLN A N 1
ATOM 855 C CA . GLN A 1 109 ? 3.378 1.114 11.772 1.00 96.31 109 GLN A CA 1
ATOM 856 C C . GLN A 1 109 ? 2.396 0.335 12.651 1.00 96.31 109 GLN A C 1
ATOM 858 O O . GLN A 1 109 ? 2.470 0.373 13.878 1.00 96.31 109 GLN A O 1
ATOM 863 N N . ILE A 1 110 ? 1.444 -0.339 12.010 1.00 96.69 110 ILE A N 1
ATOM 864 C CA . ILE A 1 110 ? 0.465 -1.213 12.670 1.00 96.69 110 ILE A CA 1
ATOM 865 C C . ILE A 1 110 ? 1.040 -2.625 12.842 1.00 96.69 110 ILE A C 1
ATOM 867 O O . ILE A 1 110 ? 0.677 -3.329 13.778 1.00 96.69 110 ILE A O 1
ATOM 871 N N . HIS A 1 111 ? 1.942 -3.015 11.943 1.00 94.38 111 HIS A N 1
ATOM 872 C CA . HIS A 1 111 ? 2.597 -4.315 11.888 1.00 94.38 111 HIS A CA 1
ATOM 873 C C . HIS A 1 111 ? 4.010 -4.137 11.315 1.00 94.38 111 HIS A C 1
ATOM 875 O O . HIS A 1 111 ? 4.268 -3.153 10.612 1.00 94.38 111 HIS A O 1
ATOM 881 N N . GLU A 1 112 ? 4.911 -5.082 11.586 1.00 95.56 112 GLU A N 1
ATOM 882 C CA . GLU A 1 112 ? 6.220 -5.124 10.927 1.00 95.56 112 GLU A CA 1
ATOM 883 C C . GLU A 1 112 ? 6.059 -5.187 9.393 1.00 95.56 112 GLU A C 1
ATOM 885 O O . GLU A 1 112 ? 5.135 -5.839 8.897 1.00 95.56 112 GLU A O 1
ATOM 890 N N . PRO A 1 113 ? 6.909 -4.508 8.604 1.00 96.06 113 PRO A N 1
ATOM 891 C CA . PRO A 1 113 ? 6.833 -4.594 7.151 1.00 96.06 113 PRO A CA 1
ATOM 892 C C . PRO A 1 113 ? 6.952 -6.028 6.643 1.00 96.06 113 PRO A C 1
ATOM 894 O O . PRO A 1 113 ? 7.805 -6.792 7.093 1.00 96.06 113 PRO A O 1
ATOM 897 N N . ILE A 1 114 ? 6.121 -6.366 5.663 1.00 97.38 114 ILE A N 1
ATOM 898 C CA . ILE A 1 114 ? 6.145 -7.666 4.999 1.00 97.38 114 ILE A CA 1
ATOM 899 C C . ILE A 1 114 ? 6.962 -7.541 3.715 1.00 97.38 114 ILE A C 1
ATOM 901 O O . ILE A 1 114 ? 6.759 -6.601 2.947 1.00 97.38 114 ILE A O 1
ATOM 905 N N . TRP A 1 115 ? 7.864 -8.491 3.485 1.00 95.31 115 TRP A N 1
ATOM 906 C CA . TRP A 1 115 ? 8.722 -8.545 2.305 1.00 95.31 115 TRP A CA 1
ATOM 907 C C . TRP A 1 115 ? 8.320 -9.707 1.410 1.00 95.31 115 TRP A C 1
ATOM 909 O O . TRP A 1 115 ? 8.258 -10.838 1.887 1.00 95.31 115 TRP A O 1
ATOM 919 N N . LEU A 1 116 ? 8.059 -9.431 0.133 1.00 94.81 116 LEU A N 1
ATOM 920 C CA . LEU A 1 116 ? 7.717 -10.445 -0.864 1.00 94.81 116 LEU A CA 1
ATOM 921 C C . LEU A 1 116 ? 8.453 -10.182 -2.174 1.00 94.81 116 LEU A C 1
ATOM 923 O O . LEU A 1 116 ? 8.373 -9.081 -2.714 1.00 94.81 116 LEU A O 1
ATOM 927 N N . THR A 1 117 ? 9.085 -11.216 -2.719 1.00 92.50 117 THR A N 1
ATOM 928 C CA . THR A 1 117 ? 9.547 -11.229 -4.109 1.00 92.50 117 THR A CA 1
ATOM 929 C C . THR A 1 117 ? 8.390 -11.655 -5.001 1.00 92.50 117 THR A C 1
ATOM 931 O O . THR A 1 117 ? 7.778 -12.698 -4.769 1.00 92.50 117 THR A O 1
ATOM 934 N N . GLN A 1 118 ? 8.087 -10.867 -6.028 1.00 91.88 118 GLN A N 1
ATOM 935 C CA . GLN A 1 118 ? 6.959 -11.132 -6.913 1.00 91.88 118 GLN A CA 1
ATOM 936 C C . GLN A 1 118 ? 7.361 -10.939 -8.374 1.00 91.88 118 GLN A C 1
ATOM 938 O O . GLN A 1 118 ? 7.953 -9.920 -8.729 1.00 91.88 118 GLN A O 1
ATOM 943 N N . ALA A 1 119 ? 7.010 -11.916 -9.215 1.00 91.12 119 ALA A N 1
ATOM 944 C CA . ALA A 1 119 ? 7.102 -11.784 -10.665 1.00 91.12 119 ALA A CA 1
ATOM 945 C C . ALA A 1 119 ? 6.136 -10.697 -11.153 1.00 91.12 119 ALA A C 1
ATOM 947 O O . ALA A 1 119 ? 5.010 -10.606 -10.643 1.00 91.12 119 ALA A O 1
ATOM 948 N N . ILE A 1 120 ? 6.579 -9.877 -12.104 1.00 88.69 120 ILE A N 1
ATOM 949 C CA . ILE A 1 120 ? 5.809 -8.745 -12.613 1.00 88.69 120 ILE A CA 1
ATOM 950 C C . ILE A 1 120 ? 5.292 -9.050 -14.012 1.00 88.69 120 ILE A C 1
ATOM 952 O O . ILE A 1 120 ? 6.062 -9.280 -14.934 1.00 88.69 120 ILE A O 1
ATOM 956 N N . ASP A 1 121 ? 3.978 -8.939 -14.161 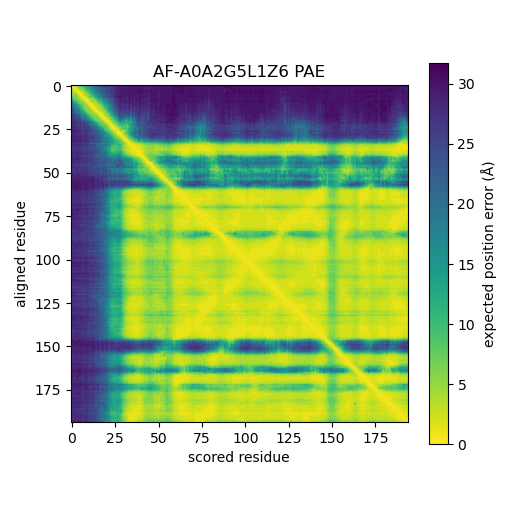1.00 90.19 121 ASP A N 1
ATOM 957 C CA . ASP A 1 121 ? 3.288 -8.906 -15.444 1.00 90.19 121 ASP A CA 1
ATOM 958 C C . ASP A 1 121 ? 2.407 -7.648 -15.507 1.00 90.19 121 ASP A C 1
ATOM 960 O O . ASP A 1 121 ? 2.044 -7.069 -14.474 1.00 90.19 121 ASP A O 1
ATOM 964 N N . GLU A 1 122 ? 2.021 -7.232 -16.715 1.00 90.81 122 GLU A N 1
ATOM 965 C CA . GLU A 1 122 ? 1.008 -6.189 -16.895 1.00 90.81 122 GLU A CA 1
ATOM 966 C C . GLU A 1 122 ? -0.332 -6.610 -16.256 1.00 90.81 122 GLU A C 1
ATOM 968 O O . GLU A 1 122 ? -0.786 -7.752 -16.372 1.00 90.81 122 GLU A O 1
ATOM 973 N N . GLY A 1 123 ? -1.011 -5.664 -15.601 1.00 92.19 123 GLY A N 1
ATOM 974 C CA . GLY A 1 123 ? -2.308 -5.874 -14.968 1.00 92.19 123 GLY A CA 1
ATOM 975 C C . GLY A 1 123 ? -2.233 -5.939 -13.444 1.00 92.19 123 GLY A C 1
ATOM 976 O O . GLY A 1 123 ? -1.479 -5.215 -12.801 1.00 92.19 123 GLY A O 1
ATOM 977 N N . TRP A 1 124 ? -3.096 -6.743 -12.819 1.00 93.81 124 TRP A N 1
ATOM 978 C CA . TRP A 1 124 ? -3.176 -6.799 -11.356 1.00 93.81 124 TRP A CA 1
ATOM 979 C C . TRP A 1 124 ? -2.031 -7.614 -10.748 1.00 93.81 124 TRP A C 1
ATOM 981 O O . TRP A 1 124 ? -2.194 -8.806 -10.479 1.00 93.81 124 TRP A O 1
ATOM 991 N N . LEU A 1 125 ? -0.935 -6.934 -10.406 1.00 95.00 125 LEU A N 1
ATOM 992 C CA . LEU A 1 125 ? 0.055 -7.447 -9.464 1.00 95.00 125 LEU A CA 1
ATOM 993 C C . LEU A 1 125 ? -0.651 -7.794 -8.155 1.00 95.00 125 LEU A C 1
ATOM 995 O O . LEU A 1 125 ? -1.313 -6.939 -7.560 1.00 95.00 125 LEU A O 1
ATOM 999 N N . THR A 1 126 ? -0.529 -9.044 -7.720 1.00 97.00 126 THR A N 1
ATOM 1000 C CA . THR A 1 126 ? -1.175 -9.554 -6.509 1.00 97.00 126 THR A CA 1
ATOM 1001 C C . THR A 1 126 ? -0.113 -10.015 -5.524 1.00 97.00 126 THR A C 1
ATOM 1003 O O . THR A 1 126 ? 0.597 -10.973 -5.790 1.00 97.00 126 THR A O 1
ATOM 1006 N N . LEU A 1 127 ? -0.033 -9.331 -4.387 1.00 97.38 127 LEU A N 1
ATOM 1007 C CA . LEU A 1 127 ? 0.842 -9.660 -3.269 1.00 97.38 127 LEU A CA 1
ATOM 1008 C C . LEU A 1 127 ? 0.008 -10.437 -2.245 1.00 97.38 127 LEU A C 1
ATOM 1010 O O . LEU A 1 127 ? -0.900 -9.866 -1.628 1.00 97.38 127 LEU A O 1
ATOM 1014 N N . ASP A 1 128 ? 0.259 -11.743 -2.139 1.00 97.56 128 ASP A N 1
ATOM 1015 C CA . ASP A 1 128 ? -0.484 -12.652 -1.264 1.00 97.56 128 ASP A CA 1
ATOM 1016 C C . ASP A 1 128 ? -0.017 -12.529 0.190 1.00 97.56 128 ASP A C 1
ATOM 1018 O O . ASP A 1 128 ? 1.147 -12.761 0.512 1.00 97.56 128 ASP A O 1
ATOM 1022 N N . LEU A 1 129 ? -0.947 -12.146 1.062 1.00 97.69 129 LEU A N 1
ATOM 1023 C CA . LEU A 1 129 ? -0.745 -11.951 2.492 1.00 97.69 129 LEU A CA 1
ATOM 1024 C C . LEU A 1 129 ? -1.589 -12.917 3.337 1.00 97.69 129 LEU A C 1
ATOM 1026 O O . LEU A 1 129 ? -1.668 -12.742 4.548 1.00 97.69 129 LEU A O 1
ATOM 1030 N N . SER A 1 130 ? -2.211 -13.933 2.732 1.00 95.44 130 SER A N 1
ATOM 1031 C CA . SER A 1 130 ? -3.110 -14.875 3.419 1.00 95.44 130 SER A CA 1
ATOM 1032 C C . SER A 1 130 ? -2.438 -15.653 4.558 1.00 95.44 130 SER A C 1
ATOM 1034 O O . SER A 1 130 ? -3.100 -16.020 5.527 1.00 95.44 130 SER A O 1
ATOM 1036 N N . ASN A 1 131 ? -1.118 -15.847 4.482 1.00 95.12 131 ASN A N 1
ATOM 1037 C CA . ASN A 1 131 ? -0.323 -16.510 5.520 1.00 95.12 131 ASN A CA 1
ATOM 1038 C C . ASN A 1 131 ? 0.056 -15.594 6.699 1.00 95.12 131 ASN A C 1
ATOM 1040 O O . ASN A 1 131 ? 0.688 -16.057 7.648 1.00 95.12 131 ASN A O 1
ATOM 1044 N N . TYR A 1 132 ? -0.298 -14.308 6.647 1.00 94.81 132 TYR A N 1
ATOM 1045 C CA . TYR A 1 132 ? -0.020 -13.344 7.708 1.00 94.81 132 TYR A CA 1
ATOM 1046 C C . TYR A 1 132 ? -1.294 -13.084 8.518 1.00 94.81 132 TYR A C 1
ATOM 1048 O O . TYR A 1 132 ? -2.363 -12.820 7.964 1.00 94.81 132 TYR A O 1
ATOM 1056 N N . ASP A 1 133 ? -1.184 -13.112 9.847 1.00 91.62 133 ASP A N 1
ATOM 1057 C CA . ASP A 1 133 ? -2.293 -12.791 10.752 1.00 91.62 133 ASP A CA 1
ATOM 1058 C C . ASP A 1 133 ? -2.492 -11.268 10.861 1.00 91.62 133 ASP A C 1
ATOM 1060 O O . ASP A 1 133 ? -2.175 -10.628 11.864 1.00 91.62 133 ASP A O 1
ATOM 1064 N N . LEU A 1 134 ? -2.956 -10.656 9.766 1.00 96.06 134 LEU A N 1
ATOM 1065 C CA . LEU A 1 134 ? -3.116 -9.209 9.646 1.00 96.06 134 LEU A CA 1
ATOM 1066 C C . LEU A 1 134 ? -4.586 -8.798 9.789 1.00 96.06 134 LEU A C 1
ATOM 1068 O O . LEU A 1 134 ? -5.289 -8.532 8.805 1.00 96.06 134 LEU A O 1
ATOM 1072 N N . VAL A 1 135 ? -5.045 -8.732 11.039 1.00 97.31 135 VAL A N 1
ATOM 1073 C CA . VAL A 1 135 ? -6.394 -8.274 11.401 1.00 97.31 135 VAL A CA 1
ATOM 1074 C C . VAL A 1 135 ? -6.396 -6.774 11.704 1.00 97.31 135 VAL A C 1
ATOM 1076 O O . VAL A 1 135 ? -5.674 -6.298 12.576 1.00 97.31 135 VAL A O 1
ATOM 1079 N N . LEU A 1 136 ? -7.232 -6.016 10.991 1.00 97.38 136 LEU A N 1
ATOM 1080 C CA . LEU A 1 136 ? -7.326 -4.557 11.078 1.00 97.38 136 LEU A CA 1
ATOM 1081 C C . LEU A 1 136 ? -8.779 -4.121 11.311 1.00 97.38 136 LEU A C 1
ATOM 1083 O O . LEU A 1 136 ? -9.686 -4.536 10.591 1.00 97.38 136 LEU A O 1
ATOM 1087 N N . ASP A 1 137 ? -9.004 -3.247 12.292 1.00 96.75 137 ASP A N 1
ATOM 1088 C CA . ASP A 1 137 ? -10.333 -2.765 12.714 1.00 96.75 137 ASP A CA 1
ATOM 1089 C C . ASP A 1 137 ? -10.545 -1.251 12.497 1.00 96.75 137 ASP A C 1
ATOM 1091 O O . ASP A 1 137 ? -11.642 -0.710 12.683 1.00 96.75 137 ASP A O 1
ATOM 1095 N N . LYS A 1 138 ? -9.495 -0.551 12.061 1.00 97.06 138 LYS A N 1
ATOM 1096 C CA . LYS A 1 138 ? -9.467 0.893 11.796 1.00 97.06 138 LYS A CA 1
ATOM 1097 C C . LYS A 1 138 ? -9.031 1.170 10.366 1.00 97.06 138 LYS A C 1
ATOM 1099 O O . LYS A 1 138 ? -8.408 0.340 9.716 1.00 97.06 138 LYS A O 1
ATOM 1104 N N . ASP A 1 139 ? -9.349 2.367 9.876 1.00 97.75 139 ASP A N 1
ATOM 1105 C CA . ASP A 1 139 ? -8.764 2.852 8.626 1.00 97.75 139 ASP A CA 1
ATOM 1106 C C . ASP A 1 139 ? -7.231 2.834 8.730 1.00 97.75 139 ASP A C 1
ATOM 1108 O O . ASP A 1 139 ? -6.664 3.220 9.754 1.00 97.75 139 ASP A O 1
ATOM 1112 N N . PHE A 1 140 ? -6.567 2.446 7.649 1.00 98.25 140 PHE A N 1
ATOM 1113 C CA . PHE A 1 140 ? -5.111 2.341 7.589 1.00 98.25 140 PHE A CA 1
ATOM 1114 C C . PHE A 1 140 ? -4.597 2.831 6.241 1.00 98.25 140 PHE A C 1
ATOM 1116 O O . PHE A 1 140 ? -5.349 2.909 5.268 1.00 98.25 140 PHE A O 1
ATOM 1123 N N . LEU A 1 141 ? -3.316 3.166 6.170 1.00 98.19 141 LEU A N 1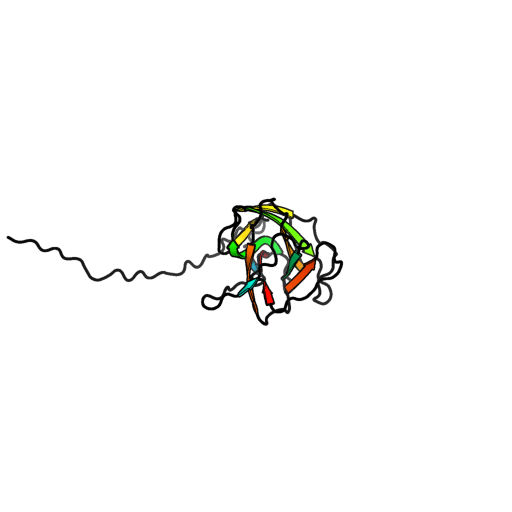
ATOM 1124 C CA . LEU A 1 141 ? -2.603 3.329 4.909 1.00 98.19 141 LEU A CA 1
ATOM 1125 C C . LEU A 1 141 ? -1.878 2.018 4.616 1.00 98.19 141 LEU A C 1
ATOM 1127 O O . LEU A 1 141 ? -1.092 1.576 5.446 1.00 98.19 141 LEU A O 1
ATOM 1131 N N . VAL A 1 142 ? -2.130 1.417 3.455 1.00 98.31 142 VAL A N 1
ATOM 1132 C CA . VAL A 1 142 ? -1.231 0.394 2.905 1.00 98.31 142 VAL A CA 1
ATOM 1133 C C . VAL A 1 142 ? -0.252 1.076 1.972 1.00 98.31 142 VAL A C 1
ATOM 1135 O O . VAL A 1 142 ? -0.662 1.936 1.184 1.00 98.31 142 VAL A O 1
ATOM 1138 N N . ALA A 1 143 ? 1.017 0.713 2.074 1.00 97.31 143 ALA A N 1
ATOM 1139 C CA . ALA A 1 143 ? 2.078 1.303 1.290 1.00 97.31 143 ALA A CA 1
ATOM 1140 C C . ALA A 1 143 ? 3.003 0.244 0.689 1.00 97.31 143 ALA A C 1
ATOM 1142 O O . ALA A 1 143 ? 3.200 -0.818 1.276 1.00 97.31 143 ALA A O 1
ATOM 1143 N N . LEU A 1 144 ? 3.519 0.552 -0.498 1.00 95.75 144 LEU A N 1
ATOM 1144 C CA . LEU A 1 144 ? 4.433 -0.265 -1.278 1.00 95.75 144 LEU A CA 1
ATOM 1145 C C . LEU A 1 144 ? 5.701 0.536 -1.561 1.00 95.75 144 LEU A C 1
ATOM 1147 O O . LEU A 1 144 ? 5.644 1.685 -2.003 1.00 95.75 144 LEU A O 1
ATOM 1151 N N . GLU A 1 145 ? 6.837 -0.104 -1.349 1.00 92.44 145 GLU A N 1
ATOM 1152 C CA . GLU A 1 145 ? 8.161 0.356 -1.751 1.00 92.44 145 GLU A CA 1
ATOM 1153 C C . GLU A 1 145 ? 8.890 -0.848 -2.349 1.00 92.44 145 GLU A C 1
ATOM 1155 O O . GLU A 1 145 ? 8.689 -1.969 -1.887 1.00 92.44 145 GLU A O 1
ATOM 1160 N N . THR A 1 146 ? 9.720 -0.642 -3.364 1.00 87.81 146 THR A N 1
ATOM 1161 C CA . THR A 1 146 ? 10.525 -1.718 -3.949 1.00 87.81 146 THR A CA 1
ATOM 1162 C C . THR A 1 146 ? 11.974 -1.618 -3.481 1.00 87.81 146 THR A C 1
ATOM 1164 O O . THR A 1 146 ? 12.507 -0.517 -3.279 1.00 87.81 146 THR A O 1
ATOM 1167 N N . GLU A 1 147 ? 12.622 -2.765 -3.282 1.00 75.50 147 GLU A N 1
ATOM 1168 C CA . GLU A 1 147 ? 14.079 -2.842 -3.211 1.00 75.50 147 GLU A CA 1
ATOM 1169 C C . GLU A 1 147 ? 14.664 -3.006 -4.609 1.00 75.50 147 GLU A C 1
ATOM 1171 O O . GLU A 1 147 ? 14.085 -3.646 -5.482 1.00 75.50 147 GLU A O 1
ATOM 1176 N N . LYS A 1 148 ? 15.782 -2.319 -4.853 1.00 65.25 148 LYS A N 1
ATOM 1177 C CA . LYS A 1 148 ? 16.407 -2.28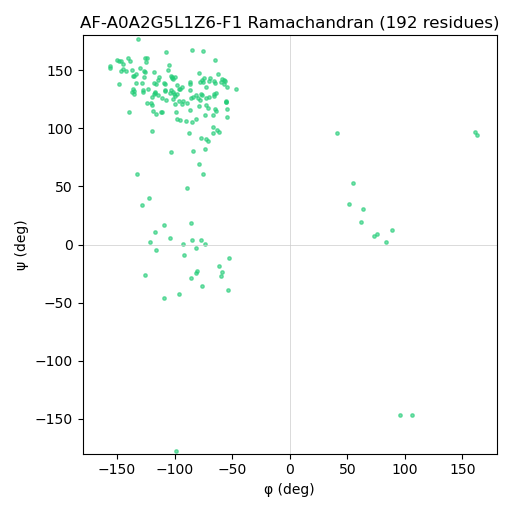3 -6.174 1.00 65.25 148 LYS A CA 1
ATOM 1178 C C . LYS A 1 148 ? 17.063 -3.631 -6.450 1.00 65.25 148 LYS A C 1
ATOM 1180 O O . LYS A 1 148 ? 17.947 -4.029 -5.692 1.00 65.25 148 LYS A O 1
ATOM 1185 N N . THR A 1 149 ? 16.731 -4.255 -7.574 1.00 51.72 149 THR A N 1
ATOM 1186 C CA . THR A 1 149 ? 17.606 -5.243 -8.212 1.00 51.72 149 THR A CA 1
ATOM 1187 C C . THR A 1 149 ? 18.431 -4.518 -9.281 1.00 51.72 149 THR A C 1
ATOM 1189 O O . THR A 1 149 ? 17.972 -3.603 -9.951 1.00 51.72 149 THR A O 1
ATOM 1192 N N . SER A 1 150 ? 19.732 -4.787 -9.312 1.00 45.62 150 SER A N 1
ATOM 1193 C CA . SER A 1 150 ? 20.762 -3.839 -9.750 1.00 45.62 150 SER A CA 1
ATOM 1194 C C . SER A 1 150 ? 21.091 -3.871 -11.250 1.00 45.62 150 SER A C 1
ATOM 1196 O O . SER A 1 150 ? 22.273 -3.946 -11.603 1.00 45.62 150 SER A O 1
ATOM 1198 N N . LYS A 1 151 ? 20.106 -3.838 -12.149 1.00 51.06 151 LYS A N 1
ATOM 1199 C CA . LYS A 1 151 ? 20.392 -3.712 -13.587 1.00 51.06 151 LYS A CA 1
ATOM 1200 C C . LYS A 1 151 ? 19.758 -2.446 -14.151 1.00 51.06 151 LYS A C 1
ATOM 1202 O O . LYS A 1 151 ? 18.583 -2.184 -13.964 1.00 51.06 151 LYS A O 1
ATOM 1207 N N . TYR A 1 152 ? 20.598 -1.653 -14.810 1.00 47.09 152 TYR A N 1
ATOM 1208 C CA . TYR A 1 152 ? 20.225 -0.389 -15.432 1.00 47.09 152 TYR A CA 1
ATOM 1209 C C . TYR A 1 152 ? 19.048 -0.569 -16.406 1.00 47.09 152 TYR A C 1
ATOM 1211 O O . TYR A 1 152 ? 19.104 -1.465 -17.245 1.00 47.09 152 TYR A O 1
ATOM 1219 N N . ASP A 1 153 ? 18.077 0.352 -16.332 1.00 56.47 153 ASP A N 1
ATOM 1220 C CA . ASP A 1 153 ? 16.862 0.480 -17.179 1.00 56.47 153 ASP A CA 1
ATOM 1221 C C . ASP A 1 153 ? 15.620 -0.299 -16.701 1.00 56.47 153 ASP A C 1
ATOM 1223 O O . ASP A 1 153 ? 14.598 -0.390 -17.381 1.00 56.47 153 ASP A O 1
ATOM 1227 N N . GLU A 1 154 ? 15.667 -0.798 -15.471 1.00 66.31 154 GLU A N 1
ATOM 1228 C CA . GLU A 1 154 ? 14.559 -1.494 -14.832 1.00 66.31 154 GLU A CA 1
ATOM 1229 C C . GLU A 1 154 ? 13.550 -0.483 -14.244 1.00 66.31 154 GLU A C 1
ATOM 1231 O O . GLU A 1 154 ? 13.814 0.218 -13.263 1.00 66.31 154 GLU A O 1
ATOM 1236 N N . SER A 1 155 ? 12.375 -0.353 -14.875 1.00 74.44 155 SER A N 1
ATOM 1237 C CA . SER A 1 155 ? 11.292 0.518 -14.398 1.00 74.44 155 SER A CA 1
ATOM 1238 C C . SER A 1 155 ? 9.968 -0.227 -14.261 1.00 74.44 155 SER A C 1
ATOM 1240 O O . SER A 1 155 ? 9.641 -1.114 -15.053 1.00 74.44 155 SER A O 1
ATOM 1242 N N . LEU A 1 156 ? 9.202 0.154 -13.237 1.00 82.88 156 LEU A N 1
ATOM 1243 C CA . LEU A 1 156 ? 7.837 -0.312 -13.020 1.00 82.88 156 LEU A CA 1
ATOM 1244 C C . LEU A 1 156 ? 6.890 0.878 -13.128 1.00 82.88 156 LEU A C 1
ATOM 1246 O O . LEU A 1 156 ? 6.882 1.763 -12.267 1.00 82.88 156 LEU A O 1
ATOM 1250 N N . SER A 1 157 ? 6.062 0.872 -14.166 1.00 86.88 157 SER A N 1
ATOM 1251 C CA . SER A 1 157 ? 4.988 1.844 -14.329 1.00 86.88 157 SER A CA 1
ATOM 1252 C C . SER A 1 157 ? 3.672 1.252 -13.842 1.00 86.88 157 SER A C 1
ATOM 1254 O O . SER A 1 157 ? 3.341 0.102 -14.128 1.00 86.88 157 SER A O 1
ATOM 1256 N N . TYR A 1 158 ? 2.882 2.039 -13.121 1.00 88.12 158 TYR A N 1
ATOM 1257 C CA . TYR A 1 158 ? 1.593 1.607 -12.578 1.00 88.12 158 TYR A CA 1
ATOM 1258 C C . TYR A 1 158 ? 0.484 2.601 -12.909 1.00 88.12 158 TYR A C 1
ATOM 1260 O O . TYR A 1 158 ? 0.713 3.802 -13.068 1.00 88.12 158 TYR A O 1
ATOM 1268 N N . GLU A 1 159 ? -0.746 2.097 -13.011 1.00 89.81 159 GLU A N 1
ATOM 1269 C CA . GLU A 1 159 ? -1.893 2.925 -13.364 1.00 89.81 159 GLU A CA 1
ATOM 1270 C C . GLU A 1 159 ? -2.282 3.846 -12.201 1.00 89.81 159 GLU A C 1
ATOM 1272 O O . GLU A 1 159 ? -2.410 3.452 -11.033 1.00 89.81 159 GLU A O 1
ATOM 1277 N N . VAL A 1 160 ? -2.542 5.100 -12.552 1.00 88.75 160 VAL A N 1
ATOM 1278 C CA . VAL A 1 160 ? -3.073 6.122 -11.665 1.00 88.75 160 VAL A CA 1
ATOM 1279 C C . VAL A 1 160 ? -4.341 6.734 -12.249 1.00 88.75 160 VAL A C 1
ATOM 1281 O O . VAL A 1 160 ? -4.595 6.733 -13.451 1.00 88.75 160 VAL A O 1
ATOM 1284 N N . LYS A 1 161 ? -5.168 7.306 -11.376 1.00 86.94 161 LYS A N 1
ATOM 1285 C CA . LYS A 1 161 ? -6.359 8.067 -11.753 1.00 86.94 161 LYS A CA 1
ATOM 1286 C C . LYS A 1 161 ? -6.162 9.538 -11.428 1.00 86.94 161 LYS A C 1
ATOM 1288 O O . LYS A 1 161 ? -6.097 9.868 -10.238 1.00 86.94 161 LYS A O 1
ATOM 1293 N N . PRO A 1 162 ? -6.107 10.431 -12.424 1.00 81.06 162 PRO A N 1
ATOM 1294 C CA . PRO A 1 162 ? -5.926 11.852 -12.171 1.00 81.06 162 PRO A CA 1
ATOM 1295 C C . PRO A 1 162 ? -7.122 12.436 -11.407 1.00 81.06 162 PRO A C 1
ATOM 1297 O O . PRO A 1 162 ? -8.222 11.878 -11.412 1.00 81.06 162 PRO A O 1
ATOM 1300 N N . LEU A 1 163 ? -6.893 13.571 -10.739 1.00 71.56 163 LEU A N 1
ATOM 1301 C CA . LEU A 1 163 ? -7.923 14.387 -10.074 1.00 71.56 163 LEU A CA 1
ATOM 1302 C C . LEU A 1 163 ? -8.684 13.686 -8.931 1.00 71.56 163 LEU A C 1
ATOM 1304 O O . LEU A 1 163 ? -9.761 14.123 -8.527 1.00 71.56 163 LEU A O 1
ATOM 1308 N N . ALA A 1 164 ? -8.125 12.609 -8.372 1.00 69.88 164 ALA A N 1
ATOM 1309 C CA . ALA A 1 164 ? -8.786 11.798 -7.350 1.00 69.88 164 ALA A CA 1
ATOM 1310 C C . ALA A 1 164 ? -7.946 11.547 -6.082 1.00 69.88 164 ALA A C 1
ATO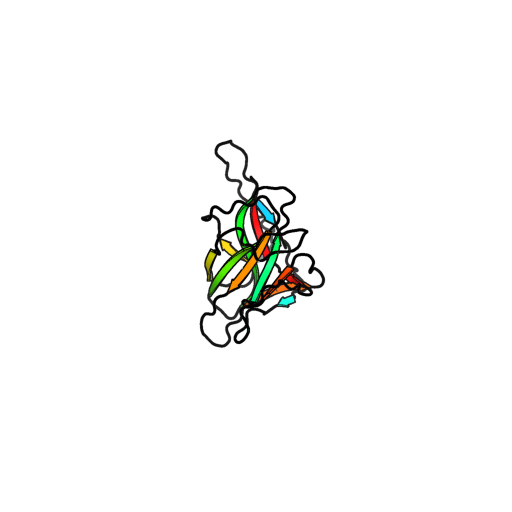M 1312 O O . ALA A 1 164 ? -8.075 10.509 -5.440 1.00 69.88 164 ALA A O 1
ATOM 1313 N N . ASN A 1 165 ? -7.123 12.510 -5.680 1.00 70.88 165 ASN A N 1
ATOM 1314 C CA . ASN A 1 165 ? -6.030 12.347 -4.712 1.00 70.88 165 ASN A CA 1
ATOM 1315 C C . ASN A 1 165 ? -6.377 12.178 -3.219 1.00 70.88 165 ASN A C 1
ATOM 1317 O O . ASN A 1 165 ? -5.466 12.068 -2.401 1.00 70.88 165 ASN A O 1
ATOM 1321 N N . ARG A 1 166 ? -7.654 12.166 -2.813 1.00 78.25 166 ARG A N 1
ATOM 1322 C CA . ARG A 1 166 ? -8.027 12.306 -1.385 1.00 78.25 166 ARG A CA 1
ATOM 1323 C C . ARG A 1 166 ? -7.444 11.237 -0.453 1.00 78.25 166 ARG A C 1
ATOM 1325 O O . ARG A 1 166 ? -7.320 11.499 0.738 1.00 78.25 166 ARG A O 1
ATOM 1332 N N . ASN A 1 167 ? -7.099 10.067 -0.988 1.00 91.44 167 ASN A N 1
ATOM 1333 C CA . ASN A 1 167 ? -6.619 8.927 -0.209 1.00 91.44 167 ASN A CA 1
ATOM 1334 C C . ASN A 1 167 ? -5.225 8.449 -0.623 1.00 91.44 167 ASN A C 1
ATOM 1336 O O . ASN A 1 167 ? -4.784 7.444 -0.082 1.00 91.44 167 ASN A O 1
ATOM 1340 N N . SER A 1 168 ? -4.555 9.098 -1.574 1.00 94.12 168 SER A N 1
ATOM 1341 C CA . SER A 1 168 ? -3.236 8.658 -2.036 1.00 94.12 168 SER A CA 1
ATOM 1342 C C . SER A 1 168 ? -2.140 9.505 -1.423 1.00 94.12 168 SER A C 1
ATOM 1344 O O . SER A 1 168 ? -2.302 10.710 -1.226 1.00 94.12 168 SER A O 1
ATOM 1346 N N . TYR A 1 169 ? -1.037 8.842 -1.107 1.00 95.31 169 TYR A N 1
ATOM 1347 C CA . TYR A 1 169 ? 0.097 9.424 -0.418 1.00 95.31 169 TYR A CA 1
ATOM 1348 C C . TYR A 1 169 ? 1.392 8.856 -0.972 1.00 95.31 169 TYR A C 1
ATOM 1350 O O . TYR A 1 169 ? 1.434 7.712 -1.401 1.00 95.31 169 TYR A O 1
ATOM 1358 N N . TYR A 1 170 ? 2.455 9.637 -0.950 1.00 94.44 170 TYR A N 1
ATOM 1359 C CA . TYR A 1 170 ? 3.796 9.129 -1.186 1.00 94.44 170 TYR A CA 1
ATOM 1360 C C . TYR A 1 170 ? 4.768 9.780 -0.221 1.00 94.44 170 TYR A C 1
ATOM 1362 O O . TYR A 1 170 ? 4.508 10.874 0.287 1.00 94.44 170 TYR A O 1
ATOM 1370 N N . ARG A 1 171 ? 5.896 9.131 0.019 1.00 92.88 171 ARG A N 1
ATOM 1371 C CA . ARG A 1 171 ? 7.026 9.743 0.710 1.00 92.88 171 ARG A CA 1
ATOM 1372 C C . ARG A 1 171 ? 8.326 9.219 0.132 1.00 92.88 171 ARG A C 1
ATOM 1374 O O . ARG A 1 171 ? 8.376 8.121 -0.411 1.00 92.88 171 ARG A O 1
ATOM 1381 N N . PHE A 1 172 ? 9.375 10.011 0.278 1.00 89.06 172 PHE A N 1
ATOM 1382 C CA . PHE A 1 172 ? 10.732 9.524 0.075 1.00 89.06 172 PHE A CA 1
ATOM 1383 C C . PHE A 1 172 ? 11.164 8.751 1.320 1.00 89.06 172 PHE A C 1
ATOM 1385 O O . PHE A 1 172 ? 10.758 9.101 2.428 1.00 89.06 172 PHE A O 1
ATOM 1392 N N . HIS A 1 173 ? 11.986 7.723 1.151 1.00 82.25 173 HIS A N 1
ATOM 1393 C CA . HIS A 1 173 ? 12.418 6.832 2.226 1.00 82.25 173 HIS A CA 1
ATOM 1394 C C . HIS A 1 173 ? 13.032 7.585 3.416 1.00 82.25 173 HIS A C 1
ATOM 1396 O O . HIS A 1 173 ? 12.725 7.272 4.563 1.00 82.25 173 HIS A O 1
ATOM 1402 N N . HIS A 1 174 ? 13.813 8.632 3.132 1.00 80.69 174 HIS A N 1
ATOM 1403 C CA . HIS A 1 174 ? 14.446 9.510 4.123 1.00 80.69 174 HIS A CA 1
ATOM 1404 C C . HIS A 1 174 ? 13.544 10.650 4.626 1.00 80.69 174 HIS A C 1
ATOM 1406 O O . HIS A 1 174 ? 14.004 11.524 5.354 1.00 80.69 174 HIS A O 1
ATOM 1412 N N . SER A 1 175 ? 12.279 10.700 4.200 1.00 85.94 175 SER A N 1
ATOM 1413 C CA . 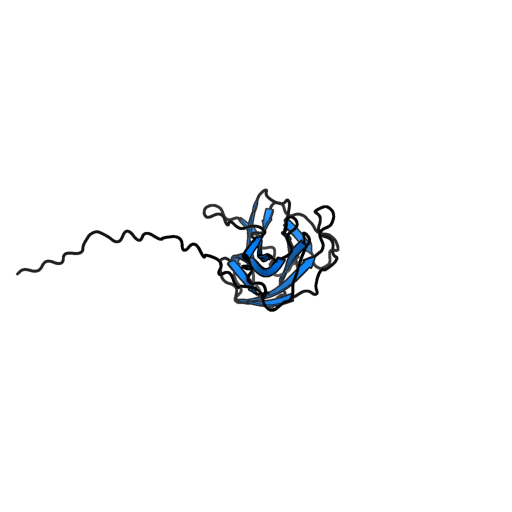SER A 1 175 ? 11.332 11.733 4.610 1.00 85.94 175 SER A CA 1
ATOM 1414 C C . SER A 1 175 ? 10.386 11.223 5.686 1.00 85.94 175 SER A C 1
ATOM 1416 O O . SER A 1 175 ? 9.682 10.227 5.499 1.00 85.94 175 SER A O 1
ATOM 1418 N N . ASP A 1 176 ? 10.268 12.021 6.743 1.00 88.19 176 ASP A N 1
ATOM 1419 C CA . ASP A 1 176 ? 9.317 11.812 7.835 1.00 88.19 176 ASP A CA 1
ATOM 1420 C C . ASP A 1 176 ? 7.929 12.412 7.540 1.00 88.19 176 ASP A C 1
ATOM 1422 O O . ASP A 1 176 ? 7.129 12.671 8.439 1.00 88.19 176 ASP A O 1
ATOM 1426 N N . THR A 1 177 ? 7.624 12.688 6.268 1.00 91.38 177 THR A N 1
ATOM 1427 C CA . THR A 1 177 ? 6.368 13.343 5.885 1.00 91.38 177 THR A CA 1
ATOM 1428 C C . THR A 1 177 ? 5.717 12.682 4.682 1.00 91.38 177 THR A C 1
ATOM 1430 O O . THR A 1 177 ? 6.331 12.517 3.628 1.00 91.38 177 THR A O 1
ATOM 1433 N N . TRP A 1 178 ? 4.429 12.371 4.822 1.00 95.44 178 TRP A N 1
ATOM 1434 C CA . TRP A 1 178 ? 3.586 11.958 3.709 1.00 95.44 178 TRP A CA 1
ATOM 1435 C C . TRP A 1 178 ? 3.171 13.167 2.866 1.00 95.44 178 TRP A C 1
ATOM 1437 O O . TRP A 1 178 ? 2.621 14.146 3.373 1.00 95.44 178 TRP A O 1
ATOM 1447 N N . LYS A 1 179 ? 3.372 13.072 1.555 1.00 93.62 179 LYS A N 1
ATOM 1448 C CA . LYS A 1 179 ? 2.916 14.037 0.550 1.00 93.62 179 LYS A CA 1
ATOM 1449 C C . LYS A 1 179 ? 1.715 13.477 -0.199 1.00 93.62 179 LYS A C 1
ATOM 1451 O O . LYS A 1 179 ? 1.539 12.265 -0.284 1.00 93.62 179 LYS A O 1
ATOM 1456 N N . ARG A 1 180 ? 0.874 14.353 -0.752 1.00 92.81 180 ARG A N 1
ATOM 1457 C CA . ARG A 1 180 ? -0.265 13.953 -1.593 1.00 92.81 180 ARG A CA 1
ATOM 1458 C C . ARG A 1 180 ? 0.084 14.152 -3.067 1.00 92.81 180 ARG A C 1
ATOM 1460 O O . ARG A 1 180 ? 0.423 15.276 -3.435 1.00 92.81 180 ARG A O 1
ATOM 1467 N N . PRO A 1 181 ? -0.029 13.120 -3.914 1.00 90.69 181 PRO A N 1
ATOM 1468 C CA . PRO A 1 181 ? 0.118 13.290 -5.350 1.00 90.69 181 PRO A CA 1
ATOM 1469 C C . PRO A 1 181 ? -1.139 13.947 -5.958 1.00 90.69 181 PRO A C 1
ATOM 1471 O O . PRO A 1 181 ? -2.187 14.009 -5.312 1.00 90.69 181 PRO A O 1
ATOM 1474 N N . PRO A 1 182 ? -1.099 14.433 -7.211 1.00 87.31 182 PRO A N 1
ATOM 1475 C CA . PRO A 1 182 ? -2.280 14.953 -7.917 1.00 87.31 182 PRO A CA 1
ATOM 1476 C C . PRO A 1 182 ? -3.209 13.849 -8.466 1.00 87.31 182 PRO A C 1
ATOM 1478 O O . PRO A 1 182 ? -4.203 14.131 -9.141 1.00 87.31 182 PRO A O 1
ATOM 1481 N N . HIS A 1 183 ? -2.906 12.584 -8.183 1.00 88.75 183 HIS A N 1
ATOM 1482 C CA . HIS A 1 183 ? -3.600 11.411 -8.699 1.00 88.75 183 HIS A CA 1
ATOM 1483 C C . HIS A 1 183 ? -3.929 10.422 -7.571 1.00 88.75 183 HIS A C 1
ATOM 1485 O O . HIS A 1 183 ? -3.594 10.630 -6.406 1.00 88.75 183 HIS A O 1
ATOM 1491 N N . ARG A 1 184 ? -4.627 9.345 -7.922 1.00 90.44 184 ARG A N 1
ATOM 1492 C CA . ARG A 1 184 ? -4.904 8.203 -7.053 1.00 90.44 184 ARG A CA 1
ATOM 1493 C C . ARG A 1 184 ? -4.266 6.954 -7.614 1.00 90.44 184 ARG A C 1
ATOM 1495 O O . ARG A 1 184 ? -4.513 6.651 -8.774 1.00 90.44 184 ARG A O 1
ATOM 1502 N N . TYR A 1 185 ? -3.551 6.203 -6.795 1.00 92.38 185 TYR A N 1
ATOM 1503 C CA . TYR A 1 185 ? -3.019 4.908 -7.208 1.00 92.38 185 TYR A CA 1
ATOM 1504 C C . TYR A 1 185 ? -4.147 3.906 -7.478 1.00 92.38 185 TYR A C 1
ATOM 1506 O O . TYR A 1 185 ? -5.127 3.831 -6.724 1.00 92.38 185 TYR A O 1
ATOM 1514 N N . CYS A 1 186 ? -4.008 3.089 -8.520 1.00 93.31 186 CYS A N 1
ATOM 1515 C CA . CYS A 1 186 ? -4.810 1.878 -8.691 1.00 93.31 186 CYS A CA 1
ATOM 1516 C C . CYS A 1 186 ? -4.308 0.776 -7.742 1.00 93.31 186 CYS A C 1
ATOM 1518 O O . CYS A 1 186 ? -3.865 -0.286 -8.164 1.00 93.31 186 CYS A O 1
ATOM 1520 N N . LEU A 1 187 ? -4.373 1.072 -6.441 1.00 94.69 187 LEU A N 1
ATOM 1521 C CA . LEU A 1 187 ? -3.997 0.204 -5.329 1.00 94.69 187 LEU A CA 1
ATOM 1522 C C . LEU A 1 187 ? -5.269 -0.256 -4.605 1.00 94.69 187 LEU A C 1
ATOM 1524 O O . LEU A 1 187 ? -6.200 0.535 -4.394 1.00 94.69 187 LEU A O 1
ATOM 1528 N N . GLN A 1 188 ? -5.334 -1.524 -4.219 1.00 95.88 188 GLN A N 1
ATOM 1529 C CA . GLN A 1 188 ? -6.470 -2.087 -3.493 1.00 95.88 188 GLN A CA 1
ATOM 1530 C C . GLN A 1 188 ? -6.043 -3.1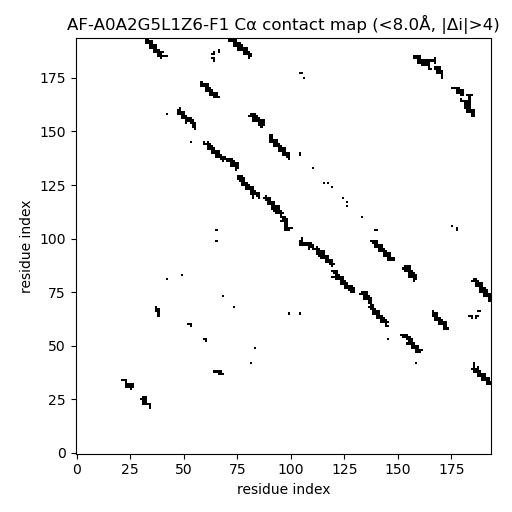78 -2.513 1.00 95.88 188 GLN A C 1
ATOM 1532 O O . GLN A 1 188 ? -4.990 -3.788 -2.658 1.00 95.88 188 GLN A O 1
ATOM 1537 N N . VAL A 1 189 ? -6.895 -3.418 -1.522 1.00 97.88 189 VAL A N 1
ATOM 1538 C CA . VAL A 1 189 ? -6.765 -4.508 -0.553 1.00 97.88 189 VAL A CA 1
ATOM 1539 C C . VAL A 1 189 ? -7.960 -5.428 -0.712 1.00 97.88 189 VAL A C 1
ATOM 1541 O O . VAL A 1 189 ? -9.097 -4.954 -0.728 1.00 97.88 189 VAL A O 1
ATOM 1544 N N . VAL A 1 190 ? -7.722 -6.729 -0.821 1.00 97.81 190 VAL A N 1
ATOM 1545 C CA . VAL A 1 190 ? -8.764 -7.748 -0.679 1.00 97.81 190 VAL A CA 1
ATOM 1546 C C . VAL A 1 190 ? -8.652 -8.323 0.723 1.00 97.81 190 VAL A C 1
ATOM 1548 O O . VAL A 1 190 ? -7.557 -8.664 1.168 1.00 97.81 190 VAL A O 1
ATOM 1551 N N . ALA A 1 191 ? -9.768 -8.367 1.440 1.00 97.62 191 ALA A N 1
ATOM 1552 C CA . ALA A 1 191 ? -9.793 -8.807 2.821 1.00 97.62 191 ALA A CA 1
ATOM 1553 C C . ALA A 1 191 ? -11.094 -9.533 3.154 1.00 97.62 191 ALA A C 1
ATOM 1555 O O . ALA A 1 191 ? -12.163 -9.201 2.635 1.00 97.62 191 ALA A O 1
ATOM 1556 N N . ASN A 1 192 ? -10.987 -10.475 4.075 1.00 96.75 192 ASN A N 1
ATOM 1557 C CA . ASN A 1 192 ? -12.102 -11.172 4.687 1.00 96.75 192 ASN A CA 1
ATOM 1558 C C . ASN A 1 192 ? -12.734 -10.265 5.739 1.00 96.75 192 ASN A C 1
ATOM 1560 O O . ASN A 1 192 ? -12.032 -9.775 6.619 1.00 96.75 192 ASN A O 1
ATOM 1564 N N . VAL A 1 193 ? -14.036 -9.998 5.645 1.00 95.25 193 VAL A N 1
ATOM 1565 C CA . VAL A 1 193 ? -14.757 -9.300 6.719 1.00 95.25 193 VAL A CA 1
ATOM 1566 C C . VAL A 1 193 ? -15.077 -10.300 7.820 1.00 95.25 193 VAL A C 1
ATOM 1568 O O . VAL A 1 193 ? -15.687 -11.331 7.530 1.00 95.25 193 VAL A O 1
ATOM 1571 N N . LEU A 1 194 ? -14.661 -9.959 9.039 1.00 92.56 194 LEU A N 1
ATOM 1572 C CA . LEU A 1 194 ? -14.913 -10.718 10.262 1.00 92.56 194 LEU A CA 1
ATOM 1573 C C . LEU A 1 194 ? -16.157 -10.205 10.996 1.00 92.56 194 LEU A C 1
ATOM 1575 O O . LEU A 1 194 ? -16.510 -9.012 10.808 1.00 92.56 194 LEU A O 1
#

pLDDT: mean 79.5, std 21.26, range [30.55, 98.38]

Nearest PDB structures (foldseek):
  7vrn-assembly1_A  TM=3.287E-01  e=8.956E-03  Infectious bursal disease virus
  3k4z-assembly1_A  TM=3.007E-01  e=1.293E-01  Acetivibrio thermocellus JW20
  7m3t-assembly1_G  TM=1.934E-01  e=4.490E-02  Satellite tobacco mosaic virus
  3p6b-assembly1_B-2  TM=2.180E-01  e=8.642E-02  Acetivibrio thermocellus
  2c26-assembly1_A  TM=3.010E-01  e=1.128E+00  Acetivibrio thermocellus

Sequence (194 aa):
MKTLFNLPLNALLLCTALTTTAASVPNDKGEQIQEKTFGTKRHGKLIHFADGMFRDNTDRIEIGQVIKLKKKTVQVQTVKLYVFDTAVDSLDFKISFYQVINGQPTLTQIHEPIWLTQAIDEGWLTLDLSNYDLVLDKDFLVALETEKTSKYDESLSYEVKPLANRNSYYRFHHSDTWKRPPHRYCLQVVANVL

Solvent-accessible surface area (backbone atoms only — not comparable to full-atom values): 11403 Å² total; per-residue (Å²): 137,90,78,88,83,87,76,82,92,78,84,81,80,77,81,72,78,81,76,80,74,79,81,63,56,70,46,102,83,72,51,69,33,46,71,43,79,39,60,46,87,72,80,68,95,86,65,85,40,75,44,55,79,52,44,80,94,62,76,54,47,34,43,32,39,50,35,76,52,85,85,37,40,30,37,46,30,31,44,32,40,30,31,63,43,70,62,44,68,57,46,39,35,40,40,38,39,22,39,45,58,97,86,38,71,53,90,52,61,76,52,82,69,46,78,46,78,43,75,56,58,76,35,78,41,73,47,81,35,67,91,46,95,47,73,44,60,62,46,30,24,45,31,44,30,70,57,86,73,97,54,94,82,42,34,48,25,27,34,36,41,74,83,51,27,90,44,20,33,33,28,45,73,93,46,98,53,82,42,69,52,73,29,19,63,34,37,29,38,36,24,34,45,108

Secondary structure (DSSP, 8-state):
--------S------------PPPPBPTTS-B-EEEEEE-----SS--EEEEEE-TTSPPEEEEEEE--SS--EEEEEEEEEEEEES-SEEEEEEEEEEEETTEEEEEESSPPEEEEEE--SEEEEEE-TTS--EE-S-EEEEEEEEPPS-TT--EEEEEEET-GGGEEEEETT-SS-B--SEEE-EEEEEEE-